Protein AF-A0AAU9CCS3-F1 (afdb_monomer)

Radius of gyration: 24.26 Å; Cα contacts (8 Å, |Δi|>4): 316; chains: 1; bounding box: 57×41×78 Å

Sequence (218 aa):
MERCPACRAHLTDPVCPRCGSDFSTAEQARRQARVLLRQALEQLQAGEPALARRLLQRARQLDGEDPLGARLAALLARPWQYAAPADARLQALAKGVWQAACRVRYELGAGLRAPVYRAALTLELANRSLPFRSEVAVEAEYGGGRFLTPYHIDWLLDGRLAVILTEVDNLPRCIRDLSAIVRLAGLDAGLWLHCGGEAVELGWVLPATIPEENHVAA

Nearest PDB structures (foldseek):
  4ui9-assembly1_J  TM=7.235E-01  e=3.763E+00  Homo sapiens
  6ibo-assembly1_A  TM=4.764E-01  e=7.716E-01  Homo sapiens
  5a31-assembly1_J  TM=7.235E-01  e=3.999E+00  Homo sapiens
  5bnw-assembly1_A  TM=4.525E-01  e=8.200E-01  Homo sapiens
  5hgv-assembly2_C  TM=4.429E-01  e=1.603E+00  Homo sapiens

Secondary structure (DSSP, 8-state):
--B-TTT--B-SSSB-TTT--B-HHHHHHHHHHHHHHHHHHHHHHTT-HHHHHHHHHHHHHH-TT-HHHHHHHHHHH-S--SPPPS-HHHHHHHHHHHHHHHHHHHHH-SS--HHHHHHHHHHHHHHTT--EEEEEEE--EETTEEPSS-EEEEEEETTTEEEEE--GGGHHHHHHHHHHHHHHTT-SEEEEEE-SSSS-EEEEEPPP----------

Organism: NCBI:txid2840183

Structure (mmCIF, N/CA/C/O backbone):
data_AF-A0AAU9CCS3-F1
#
_entry.id   AF-A0AAU9CCS3-F1
#
loop_
_atom_site.group_PDB
_atom_site.id
_atom_site.type_symbol
_atom_site.label_atom_id
_atom_site.label_alt_id
_atom_site.label_comp_id
_atom_site.label_asym_id
_atom_site.label_entity_id
_atom_site.label_seq_id
_atom_site.pdbx_PDB_ins_code
_atom_site.Cartn_x
_atom_site.Cartn_y
_atom_site.Cartn_z
_atom_site.occupancy
_atom_site.B_iso_or_equiv
_atom_site.auth_seq_id
_atom_site.auth_comp_id
_atom_site.auth_asym_id
_atom_site.auth_atom_id
_atom_site.pdbx_PDB_model_num
ATOM 1 N N . MET A 1 1 ? 27.500 -10.093 -26.289 1.00 79.62 1 MET A N 1
ATOM 2 C CA . MET A 1 1 ? 26.663 -10.398 -27.469 1.00 79.62 1 MET A CA 1
ATOM 3 C C . MET A 1 1 ? 27.333 -11.568 -28.153 1.00 79.62 1 MET A C 1
ATOM 5 O O . MET A 1 1 ? 28.517 -11.449 -28.403 1.00 79.62 1 MET A O 1
ATOM 9 N N . GLU A 1 2 ? 26.645 -12.680 -28.402 1.00 85.62 2 GLU A N 1
ATOM 10 C CA . GLU A 1 2 ? 27.288 -13.854 -29.031 1.00 85.62 2 GLU A CA 1
ATOM 11 C C . GLU A 1 2 ? 27.256 -13.789 -30.566 1.00 85.62 2 GLU A C 1
ATOM 13 O O . GLU A 1 2 ? 28.083 -14.391 -31.249 1.00 85.62 2 GLU A O 1
ATOM 18 N N . ARG A 1 3 ? 26.308 -13.031 -31.135 1.00 92.19 3 ARG A N 1
ATOM 19 C CA . ARG A 1 3 ? 26.142 -12.869 -32.583 1.00 92.19 3 ARG A CA 1
ATOM 20 C C . ARG A 1 3 ? 25.917 -11.416 -32.971 1.00 92.19 3 ARG A C 1
ATOM 22 O O . ARG A 1 3 ? 25.254 -10.670 -32.255 1.00 92.19 3 ARG A O 1
ATOM 29 N N . CYS A 1 4 ? 26.429 -11.049 -34.141 1.00 91.00 4 CYS A N 1
ATOM 30 C CA . CYS A 1 4 ? 26.226 -9.750 -34.762 1.00 91.00 4 CYS A CA 1
ATOM 31 C C . CYS A 1 4 ? 24.750 -9.573 -35.163 1.00 91.00 4 CYS A C 1
ATOM 33 O O . CYS A 1 4 ? 24.254 -10.372 -35.961 1.00 91.00 4 CYS A O 1
ATOM 35 N N . PRO A 1 5 ? 24.055 -8.520 -34.699 1.00 89.75 5 PRO A N 1
ATOM 36 C CA . PRO A 1 5 ? 22.668 -8.260 -35.088 1.00 89.75 5 PRO A CA 1
ATOM 37 C C . PRO A 1 5 ? 22.483 -8.027 -36.595 1.00 89.75 5 PRO A C 1
ATOM 39 O O . PRO A 1 5 ? 21.454 -8.396 -37.150 1.00 89.75 5 PRO A O 1
ATOM 42 N N . ALA A 1 6 ? 23.491 -7.459 -37.267 1.00 92.00 6 ALA A N 1
ATOM 43 C CA . ALA A 1 6 ? 23.414 -7.104 -38.684 1.00 92.00 6 ALA A CA 1
ATOM 44 C C . ALA A 1 6 ? 23.599 -8.308 -39.624 1.00 92.00 6 ALA A C 1
ATOM 46 O O . ALA A 1 6 ? 22.856 -8.464 -40.587 1.00 92.00 6 ALA A O 1
ATOM 47 N N . CYS A 1 7 ? 24.586 -9.173 -39.360 1.00 94.56 7 CYS A N 1
ATOM 48 C CA . CYS A 1 7 ? 24.959 -10.259 -40.283 1.00 94.56 7 CYS A CA 1
ATOM 49 C C . CYS A 1 7 ? 25.002 -11.660 -39.650 1.00 94.56 7 CYS A C 1
ATOM 51 O O . CYS A 1 7 ? 25.374 -12.627 -40.319 1.00 94.56 7 CYS A O 1
ATOM 53 N N . ARG A 1 8 ? 24.649 -11.781 -38.363 1.00 93.50 8 ARG A N 1
ATOM 54 C CA . ARG A 1 8 ? 24.586 -13.030 -37.576 1.00 93.50 8 ARG A CA 1
ATOM 55 C C . ARG A 1 8 ? 25.904 -13.799 -37.414 1.00 93.50 8 ARG A C 1
ATOM 57 O O . ARG A 1 8 ? 25.882 -14.925 -36.905 1.00 93.50 8 ARG A O 1
ATOM 64 N N . ALA A 1 9 ? 27.033 -13.204 -37.808 1.00 93.50 9 ALA A N 1
ATOM 65 C CA . ALA A 1 9 ? 28.368 -13.734 -37.532 1.00 93.50 9 ALA A CA 1
ATOM 66 C C . ALA A 1 9 ? 28.609 -13.845 -36.020 1.00 93.50 9 ALA A C 1
ATOM 68 O O . ALA A 1 9 ? 28.065 -13.050 -35.253 1.00 93.50 9 ALA A O 1
ATOM 69 N N . HIS A 1 10 ? 29.409 -14.825 -35.601 1.00 93.88 10 HIS A N 1
ATOM 70 C CA . HIS A 1 10 ? 29.834 -14.940 -34.209 1.00 93.88 10 HIS A CA 1
ATOM 71 C C . HIS A 1 10 ? 30.711 -13.738 -33.835 1.00 93.88 10 HIS A C 1
ATOM 73 O O . HIS A 1 10 ? 31.555 -13.326 -34.632 1.00 93.88 10 HIS A O 1
ATOM 79 N N . LEU A 1 11 ? 30.496 -13.174 -32.648 1.00 90.69 11 LEU A N 1
ATOM 80 C CA . LEU A 1 11 ? 31.280 -12.051 -32.137 1.00 90.69 11 LEU A CA 1
ATOM 81 C C . LEU A 1 11 ? 32.210 -12.529 -31.022 1.00 90.69 11 LEU A C 1
ATOM 83 O O . LEU A 1 11 ? 31.753 -13.091 -30.032 1.00 90.69 11 LEU A O 1
ATOM 87 N N . THR A 1 12 ? 33.507 -12.292 -31.190 1.00 88.94 12 THR A N 1
ATOM 88 C CA . THR A 1 12 ? 34.521 -12.370 -30.122 1.00 88.94 12 THR A CA 1
ATOM 89 C C . THR A 1 12 ? 34.896 -10.990 -29.593 1.00 88.94 12 THR A C 1
ATOM 91 O O . THR A 1 12 ? 35.230 -10.867 -28.421 1.00 88.94 12 THR A O 1
ATOM 94 N N . ASP A 1 13 ? 34.757 -9.966 -30.434 1.00 88.56 13 ASP A N 1
ATOM 95 C CA . ASP A 1 13 ? 35.046 -8.566 -30.142 1.00 88.56 13 ASP A CA 1
ATOM 96 C C . ASP A 1 13 ? 33.819 -7.693 -30.450 1.00 88.56 13 ASP A C 1
ATOM 98 O O . ASP A 1 13 ? 32.925 -8.118 -31.198 1.00 88.56 13 ASP A O 1
ATOM 102 N N . PRO A 1 14 ? 33.755 -6.461 -29.911 1.00 89.56 14 PRO A N 1
ATOM 103 C CA . PRO A 1 14 ? 32.658 -5.550 -30.208 1.00 89.56 14 PRO A CA 1
ATOM 104 C C . PRO A 1 14 ? 32.616 -5.122 -31.680 1.00 89.56 14 PRO A C 1
ATOM 106 O O . PRO A 1 14 ? 31.552 -4.746 -32.163 1.00 89.56 14 PRO A O 1
ATOM 109 N N . VAL A 1 15 ? 33.727 -5.213 -32.415 1.00 94.12 15 VAL A N 1
ATOM 110 C CA . VAL A 1 15 ? 33.757 -4.980 -33.864 1.00 94.12 15 VAL A CA 1
ATOM 111 C C . VAL A 1 15 ? 33.526 -6.297 -34.599 1.00 94.12 15 VAL A C 1
ATOM 113 O O . VAL A 1 15 ? 34.265 -7.266 -34.434 1.00 94.12 15 VAL A O 1
ATOM 116 N N . CYS A 1 16 ? 32.492 -6.343 -35.438 1.00 93.56 16 CYS A N 1
ATOM 117 C CA . CYS A 1 16 ? 32.158 -7.543 -36.193 1.00 93.56 16 CYS A CA 1
ATOM 118 C C . CYS A 1 16 ? 33.219 -7.849 -37.261 1.00 93.56 16 CYS A C 1
ATOM 120 O O . CYS A 1 16 ? 33.390 -7.043 -38.179 1.00 93.56 16 CYS A O 1
ATOM 122 N N . PRO A 1 17 ? 33.829 -9.049 -37.265 1.00 92.62 17 PRO A N 1
ATOM 123 C CA . PRO A 1 17 ? 34.863 -9.395 -38.242 1.00 92.62 17 PRO A CA 1
ATOM 124 C C . PRO A 1 17 ? 34.317 -9.559 -39.669 1.00 92.62 17 PRO A C 1
ATOM 126 O O . PRO A 1 17 ? 35.083 -9.561 -40.625 1.00 92.62 17 PRO A O 1
ATOM 129 N N . ARG A 1 18 ? 32.993 -9.721 -39.834 1.00 93.75 18 AR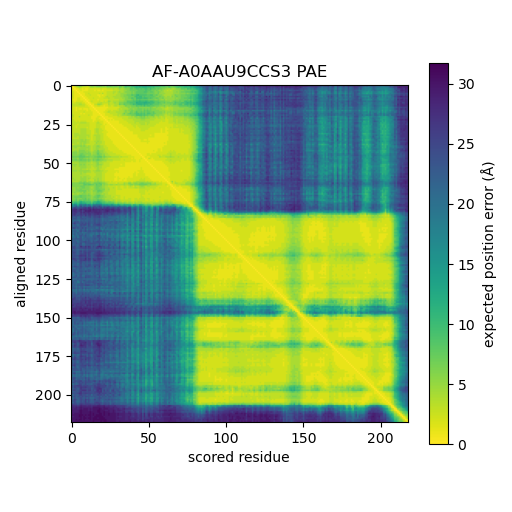G A N 1
ATOM 130 C CA . ARG A 1 18 ? 32.358 -9.947 -41.143 1.00 93.75 18 ARG A CA 1
ATOM 131 C C . ARG A 1 18 ? 31.850 -8.670 -41.803 1.00 93.75 18 ARG A C 1
ATOM 133 O O . ARG A 1 18 ? 32.024 -8.505 -43.002 1.00 93.75 18 ARG A O 1
ATOM 140 N N . CYS A 1 19 ? 31.148 -7.818 -41.060 1.00 95.38 19 CYS A N 1
ATOM 141 C CA . CYS A 1 19 ? 30.505 -6.623 -41.620 1.00 95.38 19 CYS A CA 1
ATOM 142 C C . CYS A 1 19 ? 31.104 -5.309 -41.112 1.00 95.38 19 CYS A C 1
ATOM 144 O O . CYS A 1 19 ? 30.626 -4.252 -41.503 1.00 95.38 19 CYS A O 1
ATOM 146 N N . GLY A 1 20 ? 32.101 -5.358 -40.222 1.00 93.81 20 GLY A N 1
ATOM 147 C CA . GLY A 1 20 ? 32.771 -4.171 -39.687 1.00 93.81 20 GLY A CA 1
ATOM 148 C C . GLY A 1 20 ? 31.920 -3.313 -38.749 1.00 93.81 20 GLY A C 1
ATOM 149 O O . GLY A 1 20 ? 32.396 -2.289 -38.276 1.00 93.81 20 GLY A O 1
ATOM 150 N N . SER A 1 21 ? 30.671 -3.699 -38.466 1.00 94.19 21 SER A N 1
ATOM 151 C CA . SER A 1 21 ? 29.824 -2.974 -37.516 1.00 94.19 21 SER A CA 1
ATOM 152 C C . SER A 1 21 ? 30.453 -2.983 -36.124 1.00 94.19 21 SER A C 1
ATOM 154 O O . SER A 1 21 ? 30.797 -4.052 -35.619 1.00 94.19 21 SER A O 1
ATOM 156 N N . ASP A 1 22 ? 30.562 -1.803 -35.518 1.00 94.81 22 ASP A N 1
ATOM 157 C CA . ASP A 1 22 ? 31.120 -1.598 -34.184 1.00 94.81 22 ASP A CA 1
ATOM 158 C C . ASP A 1 22 ? 30.004 -1.501 -33.135 1.00 94.81 22 ASP A C 1
ATOM 160 O O . ASP A 1 22 ? 29.114 -0.652 -33.210 1.00 94.81 22 ASP A O 1
ATOM 164 N N . PHE A 1 23 ? 30.050 -2.396 -32.153 1.00 93.12 23 PHE A N 1
ATOM 165 C CA . PHE A 1 23 ? 29.112 -2.488 -31.040 1.00 93.12 23 PHE A CA 1
ATOM 166 C C . PHE A 1 23 ? 29.746 -2.091 -29.699 1.00 93.12 23 PHE A C 1
ATOM 168 O O . PHE A 1 23 ? 29.145 -2.346 -28.654 1.00 93.12 23 PHE A O 1
ATOM 175 N N . SER A 1 24 ? 30.921 -1.451 -29.696 1.00 92.94 24 SER A N 1
ATOM 176 C CA . SER A 1 24 ? 31.660 -1.067 -28.482 1.00 92.94 24 SER A CA 1
ATOM 177 C C . SER A 1 24 ? 30.806 -0.239 -27.522 1.00 92.94 24 SER A C 1
ATOM 179 O O . SER A 1 24 ? 30.725 -0.544 -26.331 1.00 92.94 24 SER A O 1
ATOM 181 N N . THR A 1 25 ? 30.081 0.757 -28.037 1.00 92.94 25 THR A N 1
ATOM 182 C CA . THR A 1 25 ? 29.172 1.589 -27.233 1.00 92.94 25 THR A CA 1
ATOM 183 C C . THR A 1 25 ? 28.019 0.776 -26.643 1.00 92.94 25 THR A C 1
ATOM 185 O O . THR A 1 25 ? 27.669 0.956 -25.478 1.00 92.94 25 THR A O 1
ATOM 188 N N . ALA A 1 26 ? 27.449 -0.153 -27.416 1.00 90.44 26 ALA A N 1
ATOM 189 C CA . ALA A 1 26 ? 26.378 -1.022 -26.936 1.00 90.44 26 ALA A CA 1
ATOM 190 C C . ALA A 1 26 ? 26.885 -1.973 -25.841 1.00 90.44 26 ALA A C 1
ATOM 192 O O . ALA A 1 26 ? 26.208 -2.186 -24.836 1.00 90.44 26 ALA A O 1
ATOM 193 N N . GLU A 1 27 ? 28.094 -2.517 -25.986 1.00 91.25 27 GLU A N 1
ATOM 194 C CA . GLU A 1 27 ? 28.706 -3.347 -24.953 1.00 91.25 27 GLU A CA 1
ATOM 195 C C . GLU A 1 27 ? 29.004 -2.546 -23.677 1.00 91.25 27 GLU A C 1
ATOM 197 O O . GLU A 1 27 ? 28.718 -3.016 -22.572 1.00 91.25 27 GLU A O 1
ATOM 202 N N . GLN A 1 28 ? 29.509 -1.317 -23.814 1.00 94.06 28 GLN A N 1
ATOM 203 C CA . GLN A 1 28 ? 29.754 -0.418 -22.687 1.00 94.06 28 GLN A CA 1
ATOM 204 C C . GLN A 1 28 ? 28.457 -0.072 -21.942 1.00 94.06 28 GLN A C 1
ATOM 206 O O . GLN A 1 28 ? 28.427 -0.155 -20.711 1.00 94.06 28 GLN A O 1
ATOM 211 N N . ALA A 1 29 ? 27.374 0.233 -22.665 1.00 93.06 29 ALA A N 1
ATOM 212 C CA . ALA A 1 29 ? 26.062 0.491 -22.075 1.00 93.06 29 ALA A CA 1
ATOM 213 C C . ALA A 1 29 ? 25.562 -0.711 -21.254 1.00 93.06 29 ALA A C 1
ATOM 215 O O . ALA A 1 29 ? 25.173 -0.545 -20.097 1.00 93.06 29 ALA A O 1
ATOM 216 N N . ARG A 1 30 ? 25.676 -1.938 -21.787 1.00 92.50 30 ARG A N 1
ATOM 217 C CA . ARG A 1 30 ? 25.307 -3.173 -21.066 1.00 92.50 30 ARG A CA 1
ATOM 218 C C . ARG A 1 30 ? 26.161 -3.407 -19.821 1.00 92.50 30 ARG A C 1
ATOM 220 O O . ARG A 1 30 ? 25.644 -3.795 -18.773 1.00 92.50 30 ARG A O 1
ATOM 227 N N . ARG A 1 31 ? 27.474 -3.161 -19.897 1.00 93.50 31 ARG A N 1
ATOM 228 C CA . ARG A 1 31 ? 28.371 -3.257 -18.730 1.00 93.50 31 ARG A CA 1
ATOM 229 C C . ARG A 1 31 ? 27.957 -2.268 -17.639 1.00 93.50 31 ARG A C 1
ATOM 231 O O . ARG A 1 31 ? 27.856 -2.658 -16.478 1.00 93.50 31 ARG A O 1
ATOM 238 N N . GLN A 1 32 ? 27.660 -1.023 -18.006 1.00 96.62 32 GLN A N 1
ATOM 239 C CA . GLN A 1 32 ? 27.209 -0.003 -17.060 1.00 96.62 32 GLN A CA 1
ATOM 240 C C . GLN A 1 32 ? 25.825 -0.325 -16.472 1.00 96.62 32 GLN A C 1
ATOM 242 O O . GLN A 1 32 ? 25.627 -0.170 -15.266 1.00 96.62 32 GLN A O 1
ATOM 247 N N . ALA A 1 33 ? 24.894 -0.842 -17.280 1.00 95.88 33 ALA A N 1
ATOM 248 C CA . ALA A 1 33 ? 23.590 -1.305 -16.812 1.00 95.88 33 ALA A CA 1
ATOM 249 C C . ALA A 1 33 ? 23.727 -2.388 -15.729 1.00 95.88 33 ALA A C 1
ATOM 251 O O . ALA A 1 33 ? 23.084 -2.300 -14.684 1.00 95.88 33 ALA A O 1
ATOM 252 N N . ARG A 1 34 ? 24.630 -3.361 -15.914 1.00 95.12 34 ARG A N 1
ATOM 253 C CA . ARG A 1 34 ? 24.905 -4.413 -14.916 1.00 95.12 34 ARG A CA 1
ATOM 254 C C . ARG A 1 34 ? 25.450 -3.870 -13.596 1.00 95.12 34 ARG A C 1
ATOM 256 O O . ARG A 1 34 ? 25.079 -4.377 -12.540 1.00 95.12 34 ARG A O 1
ATOM 263 N N . VAL A 1 35 ? 26.310 -2.851 -13.640 1.00 97.19 35 VAL A N 1
ATOM 264 C CA . VAL A 1 35 ? 26.810 -2.185 -12.423 1.00 97.19 35 VAL A CA 1
ATOM 265 C C . VAL A 1 35 ? 25.656 -1.527 -11.666 1.00 97.19 35 VAL A C 1
ATOM 267 O O . VAL A 1 35 ? 25.512 -1.747 -10.466 1.00 97.19 35 VAL A O 1
ATOM 270 N N . LEU A 1 36 ? 24.792 -0.794 -12.371 1.00 97.38 36 LEU A N 1
ATOM 271 C CA . LEU A 1 36 ? 23.616 -0.156 -11.774 1.00 97.38 36 LEU A CA 1
ATOM 272 C C . LEU A 1 36 ? 22.619 -1.178 -11.207 1.00 97.38 36 LEU A C 1
ATOM 274 O O . LEU A 1 36 ? 22.062 -0.946 -10.139 1.00 97.38 36 LEU A O 1
ATOM 278 N N . LEU A 1 37 ? 22.419 -2.321 -11.876 1.00 95.94 37 LEU A N 1
ATOM 279 C CA . LEU A 1 37 ? 21.580 -3.413 -11.3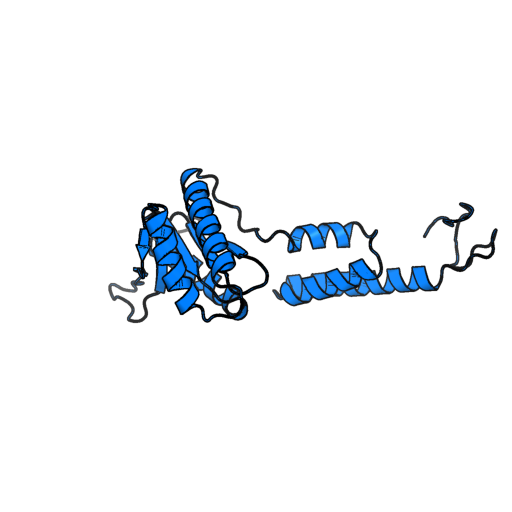65 1.00 95.94 37 LEU A CA 1
ATOM 280 C C . LEU A 1 37 ? 22.110 -3.973 -10.045 1.00 95.94 37 LEU A C 1
ATOM 282 O O . LEU A 1 37 ? 21.331 -4.194 -9.120 1.00 95.94 37 LEU A O 1
ATOM 286 N N . ARG A 1 38 ? 23.429 -4.173 -9.935 1.00 96.75 38 ARG A N 1
ATOM 287 C CA . ARG A 1 38 ? 24.054 -4.631 -8.688 1.00 96.75 38 ARG A CA 1
ATOM 288 C C . ARG A 1 38 ? 23.851 -3.619 -7.562 1.00 96.75 38 ARG A C 1
ATOM 290 O O . ARG A 1 38 ? 23.394 -3.999 -6.492 1.00 96.75 38 ARG A O 1
ATOM 297 N N . GLN A 1 39 ? 24.098 -2.339 -7.835 1.00 97.12 39 GLN A N 1
ATOM 298 C CA . GLN A 1 39 ? 23.861 -1.273 -6.861 1.00 97.12 39 GLN A CA 1
ATOM 299 C C . GLN A 1 39 ? 22.388 -1.207 -6.444 1.00 97.12 39 GLN A C 1
ATOM 301 O O . GLN A 1 39 ? 22.091 -1.026 -5.269 1.00 97.12 39 GLN A O 1
ATOM 306 N N . ALA A 1 40 ? 21.447 -1.396 -7.375 1.00 94.62 40 ALA A N 1
ATOM 307 C CA . ALA A 1 40 ? 20.026 -1.432 -7.047 1.00 94.62 40 ALA A CA 1
ATOM 308 C C . ALA A 1 40 ? 19.696 -2.564 -6.058 1.00 94.62 40 ALA A C 1
ATOM 310 O O . ALA A 1 40 ? 18.948 -2.334 -5.113 1.00 94.62 40 ALA A O 1
ATOM 311 N N . LEU A 1 41 ? 20.277 -3.756 -6.234 1.00 94.69 41 LEU A N 1
ATOM 312 C CA . LEU A 1 41 ? 20.113 -4.874 -5.296 1.00 94.69 41 LEU A CA 1
ATOM 313 C C . LEU A 1 41 ? 20.697 -4.562 -3.911 1.00 94.69 41 LEU A C 1
ATOM 315 O O . LEU A 1 41 ? 20.053 -4.851 -2.907 1.00 94.69 41 LEU A O 1
ATOM 319 N N . GLU A 1 42 ? 21.869 -3.929 -3.853 1.00 94.62 42 GLU A N 1
ATOM 320 C CA . GLU A 1 42 ? 22.486 -3.490 -2.593 1.00 94.62 42 GLU A CA 1
ATOM 321 C C . GLU A 1 42 ? 21.591 -2.484 -1.853 1.00 94.62 42 GLU A C 1
ATOM 323 O O . GLU A 1 42 ? 21.404 -2.599 -0.644 1.00 94.62 42 GLU A O 1
ATOM 328 N N . GLN A 1 43 ? 20.963 -1.548 -2.573 1.00 88.44 43 GLN A N 1
ATOM 329 C CA . GLN A 1 43 ? 20.012 -0.605 -1.973 1.00 88.44 43 GLN A CA 1
ATOM 330 C C . GLN A 1 43 ? 18.735 -1.292 -1.481 1.00 88.44 43 GLN A C 1
ATOM 332 O O . GLN A 1 43 ? 18.215 -0.929 -0.430 1.00 88.44 43 GLN A O 1
ATOM 337 N N . LEU A 1 44 ? 18.240 -2.316 -2.185 1.00 83.81 44 LEU A N 1
ATOM 338 C CA . LEU A 1 44 ? 17.121 -3.116 -1.677 1.00 83.81 44 LEU A CA 1
ATOM 339 C C . LEU A 1 44 ? 17.487 -3.837 -0.381 1.00 83.81 44 LEU A C 1
ATOM 341 O O . LEU A 1 44 ? 16.692 -3.834 0.555 1.00 83.81 44 LEU A O 1
ATOM 345 N N . GLN A 1 45 ? 18.688 -4.412 -0.310 1.00 84.00 45 GLN A N 1
ATOM 346 C CA . GLN A 1 45 ? 19.184 -5.058 0.903 1.00 84.00 45 GLN A CA 1
ATOM 347 C C . GLN A 1 45 ? 19.350 -4.060 2.058 1.00 84.00 45 GLN A C 1
ATOM 349 O O . GLN A 1 45 ? 19.073 -4.404 3.204 1.00 84.00 45 GLN A O 1
ATOM 354 N N . ALA A 1 46 ? 19.760 -2.826 1.761 1.00 76.06 46 ALA A N 1
ATOM 355 C CA . ALA A 1 46 ? 19.881 -1.746 2.735 1.00 76.06 46 ALA A CA 1
ATOM 356 C C . ALA A 1 46 ? 18.531 -1.141 3.172 1.00 76.06 46 ALA A C 1
ATOM 358 O O . ALA A 1 46 ? 18.509 -0.290 4.056 1.00 76.06 46 ALA A O 1
ATOM 359 N N . GLY A 1 47 ? 17.408 -1.567 2.580 1.00 70.94 47 GLY A N 1
ATOM 360 C CA . GLY A 1 47 ? 16.085 -1.026 2.897 1.00 70.94 47 GLY A CA 1
ATOM 361 C C . GLY A 1 47 ? 15.779 0.323 2.237 1.00 70.94 47 GLY A C 1
ATOM 362 O O . GLY A 1 47 ? 14.894 1.032 2.704 1.00 70.94 47 GLY A O 1
ATOM 363 N N . GLU A 1 48 ? 16.459 0.659 1.136 1.00 70.44 48 GLU A N 1
ATOM 364 C CA . GLU A 1 48 ? 16.336 1.921 0.388 1.00 70.44 48 GLU A CA 1
ATOM 365 C C . GLU A 1 48 ? 15.643 1.720 -0.985 1.00 70.44 48 GLU A C 1
ATOM 367 O O . GLU A 1 48 ? 16.248 1.892 -2.055 1.00 70.44 48 GLU A O 1
ATOM 372 N N . PRO A 1 49 ? 14.345 1.347 -1.023 1.00 77.50 49 PRO A N 1
ATOM 373 C CA . PRO A 1 49 ? 13.656 0.965 -2.258 1.00 77.50 49 PRO A CA 1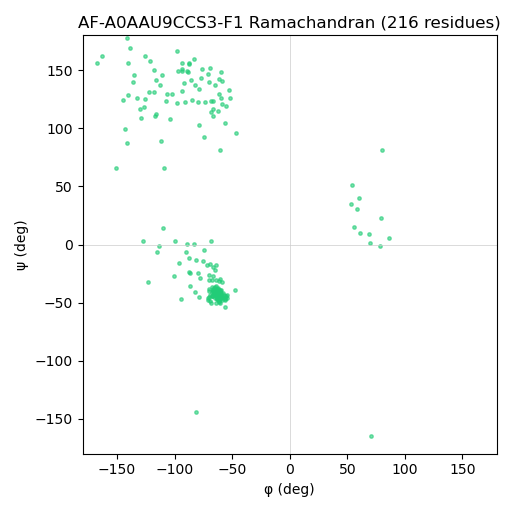
ATOM 374 C C . PRO A 1 49 ? 13.492 2.124 -3.250 1.00 77.50 49 PRO A C 1
ATOM 376 O O . PRO A 1 49 ? 13.436 1.898 -4.461 1.00 77.50 49 PRO A O 1
ATOM 379 N N . ALA A 1 50 ? 13.435 3.372 -2.773 1.00 73.25 50 ALA A N 1
ATOM 380 C CA . ALA A 1 50 ? 13.343 4.548 -3.635 1.00 73.25 50 ALA A CA 1
ATOM 381 C C . ALA A 1 50 ? 14.621 4.739 -4.468 1.00 73.25 50 ALA A C 1
ATOM 383 O O . ALA A 1 50 ? 14.547 4.973 -5.678 1.00 73.25 50 ALA A O 1
ATOM 384 N N . LEU A 1 51 ? 15.793 4.587 -3.845 1.00 78.75 51 LEU A N 1
ATOM 385 C CA . LEU A 1 51 ? 17.073 4.678 -4.541 1.00 78.75 51 LEU A CA 1
ATOM 386 C C . LEU A 1 51 ? 17.283 3.476 -5.469 1.00 78.75 51 LEU A C 1
ATOM 388 O O . LEU A 1 51 ? 17.689 3.659 -6.619 1.00 78.75 51 LEU A O 1
ATOM 392 N N . ALA A 1 52 ? 16.907 2.272 -5.023 1.00 86.62 52 ALA A N 1
ATOM 393 C CA . ALA A 1 52 ? 16.917 1.073 -5.857 1.00 86.62 52 ALA A CA 1
ATOM 394 C C . ALA A 1 52 ? 16.094 1.250 -7.145 1.00 86.62 52 ALA A C 1
ATOM 396 O O . ALA A 1 52 ? 16.574 0.929 -8.232 1.00 86.62 52 ALA A O 1
ATOM 397 N N . ARG A 1 53 ? 14.885 1.829 -7.055 1.00 86.50 53 ARG A N 1
ATOM 398 C CA . ARG A 1 53 ? 14.039 2.136 -8.225 1.00 86.50 53 ARG A CA 1
ATOM 399 C C . ARG A 1 53 ? 14.726 3.087 -9.207 1.00 86.50 53 ARG A C 1
ATOM 401 O O . ARG A 1 53 ? 14.701 2.819 -10.406 1.00 86.50 53 ARG A O 1
ATOM 408 N N . ARG A 1 54 ? 15.370 4.159 -8.727 1.00 86.62 54 ARG A N 1
ATOM 409 C CA . ARG A 1 54 ? 16.089 5.122 -9.590 1.00 86.62 54 ARG A CA 1
ATOM 410 C C . ARG A 1 54 ? 17.266 4.467 -10.316 1.00 86.62 54 ARG A C 1
ATOM 412 O O . ARG A 1 54 ? 17.431 4.657 -11.521 1.00 86.62 54 ARG A O 1
ATOM 419 N N . LEU A 1 55 ? 18.065 3.677 -9.597 1.00 94.12 55 LEU A N 1
ATOM 420 C CA . LEU A 1 55 ? 19.195 2.934 -10.167 1.00 94.12 55 LEU A CA 1
ATOM 421 C C . LEU A 1 55 ? 18.721 1.939 -11.230 1.00 94.12 55 LEU A C 1
ATOM 423 O O . LEU A 1 55 ? 19.279 1.877 -12.325 1.00 94.12 55 LEU A O 1
ATOM 427 N N . LEU A 1 56 ? 17.638 1.222 -10.939 1.00 93.50 56 LEU A N 1
ATOM 428 C CA . LEU A 1 56 ? 17.029 0.256 -11.842 1.00 93.50 56 LEU A CA 1
ATOM 429 C C . LEU A 1 56 ? 16.419 0.906 -13.090 1.00 93.50 56 LEU A C 1
ATOM 431 O O . LEU A 1 56 ? 16.565 0.380 -14.193 1.00 93.50 56 LEU A O 1
ATOM 435 N N . GLN A 1 57 ? 15.781 2.070 -12.948 1.00 91.94 57 GLN A N 1
ATOM 436 C CA . GLN A 1 57 ? 15.284 2.854 -14.078 1.00 91.94 57 GLN A CA 1
ATOM 437 C C . GLN A 1 57 ? 16.432 3.257 -15.010 1.00 91.94 57 GLN A C 1
ATOM 439 O O . GLN A 1 57 ? 16.328 3.076 -16.223 1.00 91.94 57 GLN A O 1
ATOM 444 N N . ARG A 1 58 ? 17.552 3.732 -14.452 1.00 94.94 58 ARG A N 1
ATOM 445 C CA . ARG A 1 58 ? 18.740 4.097 -15.234 1.00 94.94 58 ARG A CA 1
ATOM 446 C C . ARG A 1 58 ? 19.398 2.884 -15.894 1.00 94.94 58 ARG A C 1
ATOM 448 O O . ARG A 1 58 ? 19.818 2.978 -17.043 1.00 94.94 58 ARG A O 1
ATOM 455 N N . ALA A 1 59 ? 19.443 1.738 -15.213 1.00 95.88 59 ALA A N 1
ATOM 456 C CA . ALA A 1 59 ? 19.934 0.495 -15.801 1.00 95.88 59 ALA A CA 1
ATOM 457 C C . ALA A 1 59 ? 19.113 0.087 -17.035 1.00 95.88 59 ALA A C 1
ATOM 459 O O . ALA A 1 59 ? 19.683 -0.218 -18.077 1.00 95.88 59 ALA A O 1
ATOM 460 N N . ARG A 1 60 ? 17.779 0.166 -16.951 1.00 94.25 60 ARG A N 1
ATOM 461 C CA . ARG A 1 60 ? 16.871 -0.178 -18.060 1.00 94.25 60 ARG A CA 1
ATOM 462 C C . ARG A 1 60 ? 16.906 0.809 -19.226 1.00 94.25 60 ARG A C 1
ATOM 464 O O . ARG A 1 60 ? 16.599 0.419 -20.345 1.00 94.25 60 ARG A O 1
ATOM 471 N N . GLN A 1 61 ? 17.266 2.068 -18.982 1.00 94.31 61 GLN A N 1
ATOM 472 C CA . GLN A 1 61 ? 17.515 3.036 -20.058 1.00 94.31 61 GLN A CA 1
ATOM 473 C C . GLN A 1 61 ? 18.765 2.676 -20.874 1.00 94.31 61 GLN A C 1
ATOM 475 O O . GLN A 1 61 ? 18.815 2.973 -22.063 1.00 94.31 61 GLN A O 1
ATOM 480 N N . LEU A 1 62 ? 19.761 2.045 -20.243 1.00 93.31 62 LEU A N 1
ATOM 481 C CA . LEU A 1 62 ? 21.003 1.616 -20.893 1.00 93.31 62 LEU A CA 1
ATOM 482 C C . LEU A 1 62 ? 20.890 0.224 -21.529 1.00 93.31 62 LEU A C 1
ATOM 484 O O . LEU A 1 62 ? 21.477 -0.011 -22.582 1.00 93.31 62 LEU A O 1
ATOM 488 N N . ASP A 1 63 ? 20.150 -0.691 -20.898 1.00 92.19 63 ASP A N 1
ATOM 489 C CA . ASP A 1 63 ? 19.908 -2.047 -21.397 1.00 92.19 63 ASP A CA 1
ATOM 490 C C . ASP A 1 63 ? 18.463 -2.480 -21.111 1.00 92.19 63 ASP A C 1
ATOM 492 O O . ASP A 1 63 ? 18.139 -3.054 -20.069 1.00 92.19 63 ASP A O 1
ATOM 496 N N . GLY A 1 64 ? 17.564 -2.150 -22.040 1.00 86.62 64 GLY A N 1
ATOM 497 C CA . GLY A 1 64 ? 16.134 -2.431 -21.901 1.00 86.62 64 GLY A CA 1
ATOM 498 C C . GLY A 1 64 ? 15.765 -3.910 -22.051 1.00 86.62 64 GLY A C 1
ATOM 499 O O . GLY A 1 64 ? 14.676 -4.299 -21.627 1.00 86.62 64 GLY A O 1
ATOM 500 N N . GLU A 1 65 ? 16.654 -4.722 -22.629 1.00 86.50 65 GLU A N 1
ATOM 501 C CA . GLU A 1 65 ? 16.428 -6.147 -22.897 1.00 86.50 65 GLU A CA 1
ATOM 502 C C . GLU A 1 65 ? 16.862 -7.056 -21.736 1.00 86.50 65 GLU A C 1
ATOM 504 O O . GLU A 1 65 ? 16.607 -8.260 -21.781 1.00 86.50 65 GLU A O 1
ATOM 509 N N . ASP A 1 66 ? 17.494 -6.512 -20.688 1.00 88.75 66 ASP A N 1
ATOM 510 C CA . ASP A 1 66 ? 17.960 -7.317 -19.559 1.00 88.75 66 ASP A CA 1
ATOM 511 C C . ASP A 1 66 ? 16.774 -7.920 -18.767 1.00 88.75 66 ASP A C 1
ATOM 513 O O . ASP A 1 66 ? 15.972 -7.187 -18.167 1.00 88.75 66 ASP A O 1
ATOM 517 N N . PRO A 1 67 ? 16.638 -9.261 -18.718 1.00 90.06 67 PRO A N 1
ATOM 518 C CA . PRO A 1 67 ? 15.473 -9.911 -18.125 1.00 90.06 67 PRO A CA 1
ATOM 519 C C . PRO A 1 67 ? 15.430 -9.758 -16.602 1.00 90.06 67 PRO A C 1
ATOM 521 O O . PRO A 1 67 ? 14.343 -9.705 -16.022 1.00 90.06 67 PRO A O 1
ATOM 524 N N . LEU A 1 68 ? 16.590 -9.670 -15.943 1.00 89.50 68 LEU A N 1
ATOM 525 C CA . LEU A 1 68 ? 16.665 -9.456 -14.500 1.00 89.50 68 LEU A CA 1
ATOM 526 C C . LEU A 1 68 ? 16.201 -8.041 -14.153 1.00 89.50 68 LEU A C 1
ATOM 528 O O . LEU A 1 68 ? 15.341 -7.880 -13.290 1.00 89.50 68 LEU A O 1
ATOM 532 N N . GLY A 1 69 ? 16.706 -7.030 -14.856 1.00 90.12 69 GLY A N 1
ATOM 533 C CA . GLY A 1 69 ? 16.309 -5.639 -14.703 1.00 90.12 69 GLY A CA 1
ATOM 534 C C . GLY A 1 69 ? 14.825 -5.429 -14.975 1.00 90.12 69 GLY A C 1
ATOM 535 O O . GLY A 1 69 ? 14.144 -4.757 -14.200 1.00 90.12 69 GLY A O 1
ATOM 536 N N . ALA A 1 70 ? 14.284 -6.065 -16.016 1.00 88.38 70 ALA A N 1
ATOM 537 C CA . ALA A 1 70 ? 12.851 -6.052 -16.289 1.00 88.38 70 ALA A CA 1
ATOM 538 C C . ALA A 1 70 ? 12.037 -6.695 -15.151 1.00 88.38 70 ALA A C 1
ATOM 540 O O . ALA A 1 70 ? 11.053 -6.110 -14.690 1.00 88.38 70 ALA A O 1
ATOM 541 N N . ARG A 1 71 ? 12.453 -7.871 -14.657 1.00 89.38 71 ARG A N 1
ATOM 542 C CA . ARG A 1 71 ? 11.741 -8.587 -13.587 1.00 89.38 71 ARG A CA 1
ATOM 543 C C . ARG A 1 71 ? 11.813 -7.847 -12.252 1.00 89.38 71 ARG A C 1
ATOM 545 O O . ARG A 1 71 ? 10.789 -7.707 -11.590 1.00 89.38 71 ARG A O 1
ATOM 552 N N . LEU A 1 72 ? 12.983 -7.333 -11.879 1.00 87.75 72 LEU A N 1
ATOM 553 C CA . LEU A 1 72 ? 13.161 -6.493 -10.694 1.00 87.75 72 LEU A CA 1
ATOM 554 C C . LEU A 1 72 ? 12.318 -5.225 -10.799 1.00 87.75 72 LEU A C 1
ATOM 556 O O . LEU A 1 72 ? 11.690 -4.833 -9.822 1.00 87.75 72 LEU A O 1
ATOM 560 N N . ALA A 1 73 ? 12.242 -4.604 -11.980 1.00 84.81 73 ALA A N 1
ATOM 561 C CA . ALA A 1 73 ? 11.455 -3.389 -12.143 1.00 84.81 73 ALA A CA 1
ATOM 562 C C . ALA A 1 73 ? 9.973 -3.692 -11.984 1.00 84.81 73 ALA A C 1
ATOM 564 O O . ALA A 1 73 ? 9.287 -2.951 -11.298 1.00 84.81 73 ALA A O 1
ATOM 565 N N . ALA A 1 74 ? 9.495 -4.808 -12.536 1.00 81.38 74 ALA A N 1
ATOM 566 C CA . ALA A 1 74 ? 8.133 -5.271 -12.310 1.00 81.38 74 ALA A CA 1
ATOM 567 C C . ALA A 1 74 ? 7.862 -5.581 -10.826 1.00 81.38 74 ALA A C 1
ATOM 569 O O . ALA A 1 74 ? 6.796 -5.236 -10.324 1.00 81.38 74 ALA A O 1
ATOM 570 N N . LEU A 1 75 ? 8.815 -6.188 -10.109 1.00 79.31 75 LEU A N 1
ATOM 571 C CA . LEU A 1 75 ? 8.698 -6.453 -8.670 1.00 79.31 75 LEU A CA 1
ATOM 572 C C . LEU A 1 75 ? 8.637 -5.161 -7.847 1.00 79.31 75 LEU A C 1
ATOM 574 O O . LEU A 1 75 ? 7.795 -5.052 -6.966 1.00 79.31 75 LEU A O 1
ATOM 578 N N . LEU A 1 76 ? 9.472 -4.166 -8.153 1.00 73.81 76 LEU A N 1
ATOM 579 C CA . LEU A 1 76 ? 9.493 -2.890 -7.428 1.00 73.81 76 LEU A CA 1
ATOM 580 C C . LEU A 1 76 ? 8.387 -1.919 -7.849 1.00 73.81 76 LEU A C 1
ATOM 582 O O . LEU A 1 76 ? 8.036 -1.027 -7.072 1.00 73.81 76 LEU A O 1
ATOM 586 N N . ALA A 1 77 ? 7.885 -2.061 -9.076 1.00 66.12 77 ALA A N 1
ATOM 587 C CA . ALA A 1 77 ? 6.755 -1.311 -9.607 1.00 66.12 77 ALA A CA 1
ATOM 588 C C . ALA A 1 77 ? 5.419 -1.894 -9.157 1.00 66.12 77 ALA A C 1
ATOM 590 O O . ALA A 1 77 ? 4.411 -1.217 -9.311 1.00 66.12 77 ALA A O 1
ATOM 591 N N . ARG A 1 78 ? 5.392 -3.115 -8.600 1.00 59.16 78 ARG A N 1
ATOM 592 C CA . ARG A 1 78 ? 4.240 -3.598 -7.841 1.00 59.16 78 ARG A CA 1
ATOM 593 C C . ARG A 1 78 ? 4.164 -2.769 -6.565 1.00 59.16 78 ARG A C 1
ATOM 595 O O . ARG A 1 78 ? 5.037 -2.910 -5.713 1.00 59.16 78 ARG A O 1
ATOM 602 N N . PRO A 1 79 ? 3.116 -1.955 -6.380 1.00 47.06 79 PRO A N 1
ATOM 603 C CA . PRO A 1 79 ? 2.988 -1.164 -5.159 1.00 47.06 79 PRO A CA 1
ATOM 604 C C . PRO A 1 79 ? 2.716 -2.019 -3.900 1.00 47.06 79 PRO A C 1
ATOM 606 O O . PRO A 1 79 ? 2.539 -1.481 -2.816 1.00 47.06 79 PRO A O 1
ATOM 609 N N . TRP A 1 80 ? 2.685 -3.356 -4.021 1.00 47.69 80 TRP A N 1
ATOM 610 C CA . TRP A 1 80 ? 2.036 -4.260 -3.072 1.00 47.69 80 TRP A CA 1
ATOM 611 C C . TRP A 1 80 ? 2.828 -5.544 -2.892 1.00 47.69 80 TRP A C 1
ATOM 613 O O . TRP A 1 80 ? 2.689 -6.475 -3.686 1.00 47.69 80 TRP A O 1
ATOM 623 N N . GLN A 1 81 ? 3.608 -5.645 -1.824 1.00 44.44 81 GLN A N 1
ATOM 624 C CA . GLN A 1 81 ? 3.915 -6.965 -1.281 1.00 44.44 81 GLN A CA 1
ATOM 625 C C . GLN A 1 81 ? 4.160 -6.908 0.227 1.00 44.44 81 GLN A C 1
ATOM 627 O O . GLN A 1 81 ? 5.225 -7.228 0.731 1.00 44.44 81 GLN A O 1
ATOM 632 N N . TYR A 1 82 ? 3.092 -6.566 0.941 1.00 49.81 82 TYR A N 1
ATOM 633 C CA . TYR A 1 82 ? 2.552 -7.501 1.925 1.00 49.81 82 TYR A CA 1
ATOM 634 C C . TYR A 1 82 ? 1.263 -8.039 1.292 1.00 49.81 82 TYR A C 1
ATOM 636 O O . TYR A 1 82 ? 0.504 -7.260 0.709 1.00 49.81 82 TYR A O 1
ATOM 644 N N . ALA A 1 83 ? 1.080 -9.359 1.245 1.00 60.84 83 ALA A N 1
ATOM 645 C CA . ALA A 1 83 ? -0.035 -9.983 0.531 1.00 60.84 83 ALA A CA 1
ATOM 646 C C . ALA A 1 83 ? -1.376 -9.374 0.976 1.00 60.84 83 ALA A C 1
ATOM 648 O O . ALA A 1 83 ? -1.613 -9.217 2.170 1.00 60.84 83 ALA A O 1
ATOM 649 N N . ALA A 1 84 ? -2.247 -9.021 0.026 1.00 70.50 84 ALA A N 1
ATOM 650 C CA . ALA A 1 84 ? -3.611 -8.641 0.376 1.00 70.50 84 ALA A CA 1
ATOM 651 C C . ALA A 1 84 ? -4.278 -9.815 1.119 1.00 70.50 84 ALA A C 1
ATOM 653 O O . ALA A 1 84 ? -4.058 -10.968 0.730 1.00 70.50 84 ALA A O 1
ATOM 654 N N . PRO A 1 85 ? -5.080 -9.559 2.165 1.00 82.00 85 PRO A N 1
ATOM 655 C CA . PRO A 1 85 ? -5.761 -10.629 2.879 1.00 82.00 85 PRO A CA 1
ATOM 656 C C . PRO A 1 85 ? -6.705 -11.370 1.926 1.00 82.00 85 PRO A C 1
ATOM 658 O O . PRO A 1 85 ? -7.348 -10.747 1.081 1.00 82.00 85 PRO A O 1
ATOM 661 N N . ALA A 1 86 ? -6.819 -12.695 2.062 1.00 82.88 86 ALA A N 1
ATOM 662 C CA . ALA A 1 86 ? -7.748 -13.502 1.258 1.00 82.88 86 ALA A CA 1
ATOM 663 C C . ALA A 1 86 ? -9.227 -13.152 1.525 1.00 82.88 86 ALA A C 1
ATOM 665 O O . ALA A 1 86 ? -10.099 -13.468 0.719 1.00 82.88 86 ALA A O 1
ATOM 666 N N . ASP A 1 87 ? -9.502 -12.483 2.646 1.00 90.00 87 ASP A N 1
ATOM 667 C CA . ASP A 1 87 ? -10.831 -12.047 3.049 1.00 90.00 87 ASP A CA 1
ATOM 668 C C . ASP A 1 87 ? -11.438 -11.050 2.039 1.00 90.00 87 ASP A C 1
ATOM 670 O O . ASP A 1 87 ? -10.978 -9.915 1.869 1.00 90.00 87 ASP A O 1
ATOM 674 N N . ALA A 1 88 ? -12.522 -11.476 1.386 1.00 90.19 88 ALA A N 1
ATOM 675 C CA . ALA A 1 88 ? -13.227 -10.694 0.375 1.00 90.19 88 ALA A CA 1
ATOM 676 C C . ALA A 1 88 ? -13.859 -9.407 0.932 1.00 90.19 88 ALA A C 1
ATOM 678 O O . ALA A 1 88 ? -13.968 -8.410 0.212 1.00 90.19 88 ALA A O 1
ATOM 679 N N . ARG A 1 89 ? -14.263 -9.395 2.208 1.00 94.06 89 ARG A N 1
ATOM 680 C CA . ARG A 1 89 ? -14.825 -8.213 2.865 1.00 94.06 89 ARG A CA 1
ATOM 681 C C . ARG A 1 89 ? -13.743 -7.159 3.071 1.00 94.06 89 ARG A C 1
ATOM 683 O O . ARG A 1 89 ? -13.976 -6.003 2.723 1.00 94.06 89 ARG A O 1
ATOM 690 N N . LEU A 1 90 ? -12.556 -7.547 3.541 1.00 94.12 90 LEU A N 1
ATOM 691 C CA . LEU A 1 90 ? -11.416 -6.628 3.675 1.00 94.12 90 LEU A CA 1
ATOM 692 C C . LEU A 1 90 ? -11.002 -6.043 2.320 1.00 94.12 90 LEU A C 1
ATOM 694 O O . LEU A 1 90 ? -10.803 -4.833 2.204 1.00 94.12 90 LEU A O 1
ATOM 698 N N . GLN A 1 91 ? -10.947 -6.871 1.273 1.00 91.56 91 GLN A N 1
ATOM 699 C CA . GLN A 1 91 ? -10.659 -6.399 -0.085 1.00 91.56 91 GLN A CA 1
ATOM 700 C C . GLN A 1 91 ? -11.722 -5.416 -0.601 1.00 91.56 91 GLN A C 1
ATOM 702 O O . GLN A 1 91 ? -11.379 -4.412 -1.229 1.00 91.56 91 GLN A O 1
ATOM 707 N N . ALA A 1 92 ? -13.006 -5.661 -0.319 1.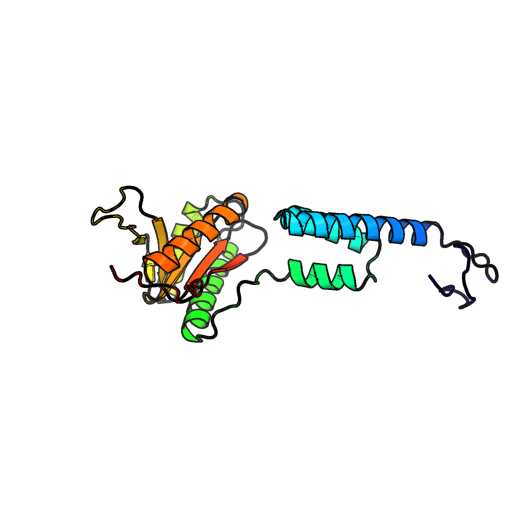00 93.19 92 ALA A N 1
ATOM 708 C CA . ALA A 1 92 ? -14.090 -4.758 -0.700 1.00 93.19 92 ALA A CA 1
ATOM 709 C C . ALA A 1 92 ? -14.007 -3.404 0.029 1.00 93.19 92 ALA A C 1
ATOM 711 O O . ALA A 1 92 ? -14.165 -2.361 -0.610 1.00 93.19 92 ALA A O 1
ATOM 712 N N . LEU A 1 93 ? -13.704 -3.408 1.333 1.00 96.44 93 LEU A N 1
ATOM 713 C CA . LEU A 1 93 ? -13.489 -2.186 2.117 1.00 96.44 93 LEU A CA 1
ATOM 714 C C . LEU A 1 93 ? -12.307 -1.380 1.565 1.00 96.44 93 LEU A C 1
ATOM 716 O O . LEU A 1 93 ? -12.459 -0.194 1.273 1.00 96.44 93 LEU A O 1
ATOM 720 N N . ALA A 1 94 ? -11.161 -2.026 1.333 1.00 94.62 94 ALA A N 1
ATOM 721 C CA . ALA A 1 94 ? -9.985 -1.368 0.768 1.00 94.62 94 ALA A CA 1
ATOM 722 C C . ALA A 1 94 ? -10.236 -0.820 -0.644 1.00 94.62 94 ALA A C 1
ATOM 724 O O . ALA A 1 94 ? -9.793 0.282 -0.961 1.00 94.62 94 ALA A O 1
ATOM 725 N N . LYS A 1 95 ? -11.005 -1.529 -1.481 1.00 94.12 95 LYS A N 1
ATOM 726 C CA . LYS A 1 95 ? -11.448 -1.012 -2.784 1.00 94.12 95 LYS A CA 1
ATOM 727 C C . LYS A 1 95 ? -12.304 0.247 -2.625 1.00 94.12 95 LYS A C 1
ATOM 729 O O . LYS A 1 95 ? -12.112 1.201 -3.374 1.00 94.12 95 LYS A O 1
ATOM 734 N N . GLY A 1 96 ? -13.220 0.270 -1.657 1.00 95.94 96 GLY A N 1
ATOM 735 C CA . GLY A 1 96 ? -14.027 1.449 -1.340 1.00 95.94 96 GLY A CA 1
ATOM 736 C C . GLY A 1 96 ? -13.171 2.650 -0.930 1.00 95.94 96 GLY A C 1
ATOM 737 O O . GLY A 1 96 ? -13.351 3.741 -1.472 1.00 95.94 96 GLY A O 1
ATOM 738 N N . VAL A 1 97 ? -12.193 2.425 -0.048 1.00 96.75 97 VAL A N 1
ATOM 739 C CA . VAL A 1 97 ? -11.211 3.435 0.384 1.00 96.75 97 VAL A CA 1
ATOM 740 C C . VAL A 1 97 ? -10.383 3.942 -0.796 1.00 96.75 97 VAL A C 1
ATOM 742 O O . VAL A 1 97 ? -10.246 5.149 -0.977 1.00 96.75 97 VAL A O 1
ATOM 745 N N . TRP A 1 98 ? -9.875 3.043 -1.641 1.00 95.25 98 TRP A N 1
ATOM 746 C CA . TRP A 1 98 ? -9.096 3.408 -2.825 1.00 95.25 98 TRP A CA 1
ATOM 747 C C . TRP A 1 98 ? -9.889 4.310 -3.772 1.00 95.25 98 TRP A C 1
ATOM 749 O O . TRP A 1 98 ? -9.408 5.351 -4.206 1.00 95.25 98 TRP A O 1
ATOM 759 N N . GLN A 1 99 ? -11.135 3.939 -4.067 1.00 95.31 99 GLN A N 1
ATOM 760 C CA . GLN A 1 99 ? -11.988 4.722 -4.952 1.00 95.31 99 GLN A CA 1
ATOM 761 C C . GLN A 1 99 ? -12.329 6.100 -4.357 1.00 95.31 99 GLN A C 1
ATOM 763 O O . GLN A 1 99 ? -12.403 7.075 -5.107 1.00 95.31 99 GLN A O 1
ATOM 768 N N . ALA A 1 100 ? -12.521 6.190 -3.035 1.00 97.25 100 ALA A N 1
ATOM 769 C CA . ALA A 1 100 ? -12.675 7.463 -2.330 1.00 97.25 100 ALA A CA 1
ATOM 770 C C . ALA A 1 100 ? -11.417 8.328 -2.492 1.00 97.25 100 ALA A C 1
ATOM 772 O O . ALA A 1 100 ? -11.500 9.474 -2.927 1.00 97.25 100 ALA A O 1
ATOM 773 N N . ALA A 1 101 ? -10.238 7.752 -2.256 1.00 95.81 101 ALA A N 1
ATOM 774 C CA . ALA A 1 101 ? -8.957 8.431 -2.419 1.00 95.81 101 ALA A CA 1
ATOM 775 C C . ALA A 1 101 ? -8.719 8.921 -3.849 1.00 95.81 101 ALA A C 1
ATOM 777 O O . ALA A 1 101 ? -8.277 10.051 -4.047 1.00 95.81 101 ALA A O 1
ATOM 778 N N . CYS A 1 102 ? -9.058 8.113 -4.856 1.00 93.62 102 CYS A N 1
ATOM 779 C CA . CYS A 1 102 ? -8.970 8.524 -6.253 1.00 93.62 102 CYS A CA 1
ATOM 780 C C . CYS A 1 102 ? -9.882 9.713 -6.556 1.00 93.62 102 CYS A C 1
ATOM 782 O O . CYS A 1 102 ? -9.454 10.621 -7.266 1.00 93.62 102 CYS A O 1
ATOM 784 N N . ARG A 1 103 ? -11.107 9.737 -6.010 1.00 96.06 103 ARG A N 1
ATOM 785 C CA . ARG A 1 103 ? -12.026 10.870 -6.180 1.00 96.06 103 ARG A CA 1
ATOM 786 C C . ARG A 1 103 ? -11.474 12.135 -5.530 1.00 96.06 103 ARG A C 1
ATOM 788 O O . ARG A 1 103 ? -11.375 13.152 -6.208 1.00 96.06 103 ARG A O 1
ATOM 795 N N . VAL A 1 104 ? -11.049 12.046 -4.268 1.00 96.06 104 VAL A N 1
ATOM 796 C CA . VAL A 1 104 ? -10.434 13.167 -3.539 1.00 96.06 104 VAL A CA 1
ATOM 797 C C . VAL A 1 104 ? -9.228 13.709 -4.298 1.00 96.06 104 VAL A C 1
ATOM 799 O O . VAL A 1 104 ? -9.110 14.913 -4.495 1.00 96.06 104 VAL A O 1
ATOM 802 N N . ARG A 1 105 ? -8.334 12.831 -4.758 1.00 92.88 105 ARG A N 1
ATOM 803 C CA . ARG A 1 105 ? -7.140 13.231 -5.505 1.00 92.88 105 ARG A CA 1
ATOM 804 C C . ARG A 1 105 ? -7.482 13.866 -6.852 1.00 92.88 105 ARG A C 1
ATOM 806 O O . ARG A 1 105 ? -6.834 14.832 -7.235 1.00 92.88 105 ARG A O 1
ATOM 813 N N . TYR A 1 106 ? -8.464 13.324 -7.570 1.00 93.06 106 TYR A N 1
ATOM 814 C CA . TYR A 1 106 ? -8.927 13.895 -8.835 1.00 93.06 106 TYR A CA 1
ATOM 815 C C . TYR A 1 106 ? -9.449 15.324 -8.648 1.00 93.06 106 TYR A C 1
ATOM 817 O O . TYR A 1 106 ? -9.193 16.184 -9.483 1.00 93.06 106 TYR A O 1
ATOM 825 N N . GLU A 1 107 ? -10.150 15.577 -7.544 1.00 96.00 107 GLU A N 1
ATOM 826 C CA . GLU A 1 107 ? -10.775 16.869 -7.265 1.00 96.00 107 GLU A CA 1
ATOM 827 C C . GLU A 1 107 ? -9.803 17.893 -6.662 1.00 96.00 107 GLU A C 1
ATOM 829 O O . GLU A 1 107 ? -9.814 19.058 -7.048 1.00 96.00 107 GLU A O 1
ATOM 834 N N . LEU A 1 108 ? -8.933 17.463 -5.744 1.00 94.56 108 LEU A N 1
ATOM 835 C CA . LEU A 1 108 ? -8.029 18.348 -5.004 1.00 94.56 108 LEU A CA 1
ATOM 836 C C . LEU A 1 108 ? -6.620 18.458 -5.603 1.00 94.56 108 LEU A C 1
ATOM 838 O O . LEU A 1 108 ? -5.868 19.360 -5.235 1.00 94.56 108 LEU A O 1
ATOM 842 N N . GLY A 1 109 ? -6.234 17.544 -6.493 1.00 90.94 109 GLY A N 1
ATOM 843 C CA . GLY A 1 109 ? -4.876 17.465 -7.024 1.00 90.94 109 GLY A CA 1
ATOM 844 C C . GLY A 1 109 ? -3.840 16.987 -5.998 1.00 90.94 109 GLY A C 1
ATOM 845 O O . GLY A 1 109 ? -4.170 16.407 -4.961 1.00 90.94 109 GLY A O 1
ATOM 846 N N . ALA A 1 110 ? -2.562 17.194 -6.323 1.00 88.81 110 ALA A N 1
ATOM 847 C CA . ALA A 1 110 ? -1.400 16.846 -5.499 1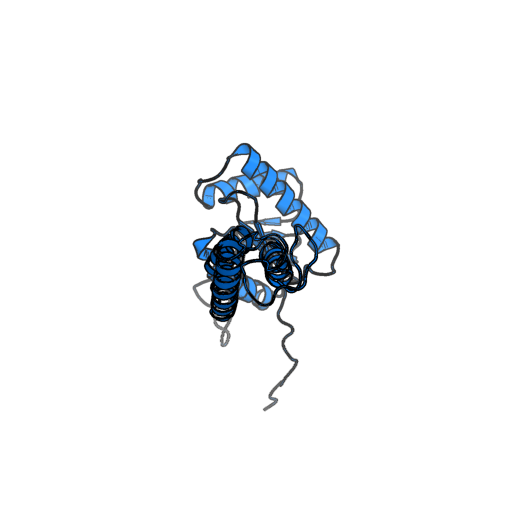.00 88.81 110 ALA A CA 1
ATOM 848 C C . ALA A 1 110 ? -0.870 18.064 -4.709 1.00 88.81 110 ALA A C 1
ATOM 850 O O . ALA A 1 110 ? -1.195 19.204 -5.028 1.00 88.81 110 ALA A O 1
ATOM 851 N N . GLY A 1 111 ? -0.004 17.830 -3.714 1.00 85.12 111 GLY A N 1
ATOM 852 C CA . GLY A 1 111 ? 0.748 18.895 -3.026 1.00 85.12 111 GLY A CA 1
ATOM 853 C C . GLY A 1 111 ? 0.043 19.578 -1.848 1.00 85.12 111 GLY A C 1
ATOM 854 O O . GLY A 1 111 ? 0.585 20.526 -1.281 1.00 85.12 111 GLY A O 1
ATOM 855 N N . LEU A 1 112 ? -1.140 19.107 -1.445 1.00 89.94 112 LEU A N 1
ATOM 856 C CA . LEU A 1 112 ? -1.806 19.582 -0.229 1.00 89.94 112 LEU A CA 1
ATOM 857 C C . LEU A 1 112 ? -1.274 18.860 1.016 1.00 89.94 112 LEU A C 1
ATOM 859 O O . LEU A 1 112 ? -0.723 17.763 0.943 1.00 89.94 112 LEU A O 1
ATOM 863 N N . ARG A 1 113 ? -1.473 19.463 2.191 1.00 89.56 113 ARG A N 1
ATOM 864 C CA . AR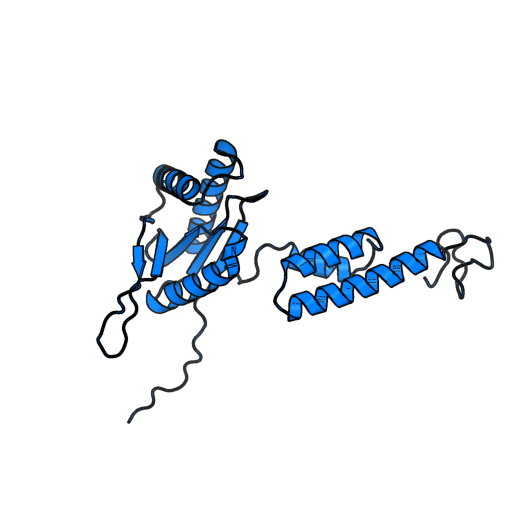G A 1 113 ? -1.087 18.848 3.471 1.00 89.56 113 ARG A CA 1
ATOM 865 C C . ARG A 1 113 ? -1.996 17.663 3.805 1.00 89.56 113 ARG A C 1
ATOM 867 O O . ARG A 1 113 ? -3.205 17.733 3.566 1.00 89.56 113 ARG A O 1
ATOM 874 N N . ALA A 1 114 ? -1.455 16.641 4.472 1.00 88.25 114 ALA A N 1
ATOM 875 C CA . ALA A 1 114 ? -2.210 15.453 4.887 1.00 88.25 114 ALA A CA 1
ATOM 876 C C . ALA A 1 114 ? -3.567 15.724 5.587 1.00 88.25 114 ALA A C 1
ATOM 878 O O . ALA A 1 114 ? -4.530 15.025 5.264 1.00 88.25 114 ALA A O 1
ATOM 879 N N . PRO A 1 115 ? -3.731 16.738 6.468 1.00 92.56 115 PRO A N 1
ATOM 880 C CA . PRO A 1 115 ? -5.029 17.025 7.088 1.00 92.56 115 PRO A CA 1
ATOM 881 C C . PRO A 1 115 ? -6.139 17.385 6.091 1.00 92.56 115 PRO A C 1
ATOM 883 O O . PRO A 1 115 ? -7.302 17.083 6.342 1.00 92.56 115 PRO A O 1
ATOM 886 N N . VAL A 1 116 ? -5.796 17.993 4.949 1.00 94.38 116 VAL A N 1
ATOM 887 C CA . VAL A 1 116 ? -6.778 18.351 3.912 1.00 94.38 116 VAL A CA 1
ATOM 888 C C . VAL A 1 116 ? -7.295 17.093 3.220 1.00 94.38 116 VAL A C 1
ATOM 890 O O . VAL A 1 116 ? -8.504 16.894 3.119 1.00 94.38 116 VAL A O 1
ATOM 893 N N . TYR A 1 117 ? -6.386 16.201 2.817 1.00 95.44 117 TYR A N 1
ATOM 894 C CA . TYR A 1 117 ? -6.760 14.906 2.247 1.00 95.44 117 TYR A CA 1
ATOM 895 C C . TYR A 1 117 ? -7.568 14.063 3.231 1.00 95.44 117 TYR A C 1
ATOM 897 O O . TYR A 1 117 ? -8.541 13.439 2.825 1.00 95.44 117 TYR A O 1
ATOM 905 N N . ARG A 1 118 ? -7.203 14.071 4.518 1.00 96.25 118 ARG A N 1
ATOM 906 C CA . ARG A 1 118 ? -7.935 13.362 5.573 1.00 96.25 118 ARG A CA 1
ATOM 907 C C . ARG A 1 118 ? -9.371 13.864 5.697 1.00 96.25 118 ARG A C 1
ATOM 909 O O . ARG A 1 118 ? -10.292 13.060 5.655 1.00 96.25 118 ARG A O 1
ATOM 916 N N . ALA A 1 119 ? -9.574 15.177 5.789 1.00 96.81 119 ALA A N 1
ATOM 917 C CA . ALA A 1 119 ? -10.916 15.748 5.879 1.00 96.81 119 ALA A CA 1
ATOM 918 C C . ALA A 1 119 ? -11.777 15.382 4.656 1.00 96.81 119 ALA A C 1
ATOM 920 O O . ALA A 1 119 ? -12.908 14.922 4.809 1.00 96.81 119 ALA A O 1
ATOM 921 N N . ALA A 1 120 ? -11.225 15.513 3.447 1.00 97.44 120 ALA A N 1
ATOM 922 C CA . ALA A 1 120 ? -11.932 15.172 2.214 1.00 97.44 120 ALA A CA 1
ATOM 923 C C . ALA A 1 120 ? -12.233 13.668 2.097 1.00 97.44 120 ALA A C 1
ATOM 925 O O . ALA A 1 120 ? -13.329 13.280 1.698 1.00 97.44 120 ALA A O 1
ATOM 926 N N . LEU A 1 121 ? -11.290 12.810 2.494 1.00 97.50 121 LEU A N 1
ATOM 927 C CA . LEU A 1 121 ? -11.489 11.363 2.527 1.00 97.50 121 LEU A CA 1
ATOM 928 C C . LEU A 1 121 ? -12.583 10.962 3.509 1.00 97.50 121 LEU A C 1
ATOM 930 O O . LEU A 1 121 ? -13.429 10.155 3.146 1.00 97.50 121 LEU A O 1
ATOM 934 N N . THR A 1 122 ? -12.623 11.546 4.708 1.00 98.31 122 THR A N 1
ATOM 935 C CA . THR A 1 122 ? -13.703 11.298 5.675 1.00 98.31 122 THR A CA 1
ATOM 936 C C . THR A 1 122 ? -15.080 11.564 5.058 1.00 98.31 122 THR A C 1
ATOM 938 O O . THR A 1 122 ? -15.988 10.748 5.219 1.00 98.31 122 THR A O 1
ATOM 941 N N . LEU A 1 123 ? -15.230 12.657 4.301 1.00 98.00 123 LEU A N 1
ATOM 942 C CA . LEU A 1 123 ? -16.477 12.970 3.594 1.00 98.00 123 LEU A CA 1
ATOM 943 C C . LEU A 1 123 ? -16.789 11.938 2.502 1.00 98.00 123 LEU A C 1
ATOM 945 O O . LEU A 1 123 ? -17.905 11.428 2.438 1.00 98.00 123 LEU A O 1
ATOM 949 N N . GLU A 1 124 ? -15.808 11.572 1.678 1.00 98.12 124 GLU A N 1
ATOM 950 C CA . GLU A 1 124 ? -16.006 10.592 0.605 1.00 98.12 124 GLU A CA 1
ATOM 951 C C . GLU A 1 124 ? -16.327 9.183 1.124 1.00 98.12 124 GLU A C 1
ATOM 953 O O . GLU A 1 124 ? -17.167 8.486 0.548 1.00 98.12 124 GLU A O 1
ATOM 958 N N . LEU A 1 125 ? -15.709 8.755 2.229 1.00 98.00 125 LEU A N 1
ATOM 959 C CA . LEU A 1 125 ? -16.028 7.482 2.881 1.00 98.00 125 LEU A CA 1
ATOM 960 C C . LEU A 1 125 ? -17.480 7.470 3.386 1.00 98.00 125 LEU A C 1
ATOM 962 O O . LEU A 1 125 ? -18.182 6.471 3.200 1.00 98.00 125 LEU A O 1
ATOM 966 N N . ALA A 1 126 ? -17.947 8.585 3.962 1.00 97.62 126 ALA A N 1
ATOM 967 C CA . ALA A 1 126 ? -19.327 8.745 4.419 1.00 97.62 126 ALA A CA 1
ATOM 968 C C . ALA A 1 126 ? -20.325 8.765 3.252 1.00 97.62 126 ALA A C 1
ATOM 970 O O . ALA A 1 126 ? -21.319 8.040 3.287 1.00 97.62 126 ALA A O 1
ATOM 971 N N . ASN A 1 127 ? -20.028 9.500 2.177 1.00 97.44 127 ASN A N 1
ATOM 972 C CA . ASN A 1 127 ? -20.853 9.544 0.962 1.00 97.44 127 ASN A CA 1
ATOM 973 C C . ASN A 1 127 ? -21.024 8.158 0.324 1.00 97.44 127 ASN A C 1
ATOM 975 O O . ASN A 1 127 ? -22.065 7.842 -0.248 1.00 97.44 127 ASN A O 1
ATOM 979 N N . ARG A 1 128 ? -20.009 7.300 0.456 1.00 95.81 128 ARG A N 1
ATOM 980 C CA . ARG A 1 128 ? -20.026 5.907 -0.013 1.00 95.81 128 ARG A CA 1
ATOM 981 C C . ARG A 1 128 ? -20.697 4.940 0.958 1.00 95.81 128 ARG A C 1
ATOM 983 O O . ARG A 1 128 ? -20.747 3.748 0.663 1.00 95.81 128 ARG A O 1
ATOM 990 N N . SER A 1 129 ? -21.192 5.430 2.096 1.00 96.50 129 SER A N 1
ATOM 991 C CA . SER A 1 129 ? -21.801 4.620 3.156 1.00 96.50 129 SER A CA 1
ATOM 992 C C . SER A 1 129 ? -20.898 3.468 3.612 1.00 96.50 129 SER A C 1
ATOM 994 O O . SER A 1 129 ? -21.371 2.373 3.926 1.00 96.50 129 SER A O 1
ATOM 996 N N . LEU A 1 130 ? -19.578 3.691 3.627 1.00 96.38 130 LEU A N 1
ATOM 997 C CA . LEU A 1 130 ? -18.656 2.726 4.215 1.00 96.38 130 LEU A CA 1
ATOM 998 C C . LEU A 1 130 ? -18.852 2.724 5.740 1.00 96.38 130 LEU A C 1
ATOM 1000 O O . LEU A 1 130 ? -19.031 3.787 6.330 1.00 96.38 130 LEU A O 1
ATOM 1004 N N . PRO A 1 131 ? -18.828 1.560 6.406 1.00 96.31 131 PRO A N 1
ATOM 1005 C CA . PRO A 1 131 ? -18.947 1.507 7.857 1.00 96.31 131 PRO A CA 1
ATOM 1006 C C . PRO A 1 131 ? -17.596 1.864 8.478 1.00 96.31 131 PRO A C 1
ATOM 1008 O O . PRO A 1 131 ? -16.692 1.031 8.475 1.00 96.31 131 PRO A O 1
ATOM 1011 N N . PHE A 1 132 ? -17.422 3.083 8.992 1.00 98.19 132 PHE A N 1
ATOM 1012 C CA . PHE A 1 132 ? -16.153 3.498 9.597 1.00 98.19 132 PHE A CA 1
ATOM 1013 C C . PHE A 1 132 ? -16.321 4.355 10.853 1.00 98.19 132 PHE A C 1
ATOM 1015 O O . PHE A 1 132 ? -17.333 5.024 11.046 1.00 98.19 132 PHE A O 1
ATOM 1022 N N . ARG A 1 133 ? -15.284 4.346 11.695 1.00 97.88 133 ARG A N 1
ATOM 1023 C CA . ARG A 1 133 ? -15.055 5.337 12.754 1.00 97.88 133 ARG A CA 1
ATOM 1024 C C . ARG A 1 133 ? -13.811 6.147 12.416 1.00 97.88 133 ARG A C 1
ATOM 1026 O O . ARG A 1 133 ? -12.823 5.555 11.990 1.00 97.88 133 ARG A O 1
ATOM 1033 N N . SER A 1 134 ? -13.856 7.459 12.614 1.00 96.25 134 SER A N 1
ATOM 1034 C CA . SER A 1 134 ? -12.705 8.345 12.380 1.00 96.25 134 SER A CA 1
ATOM 1035 C C . SER A 1 134 ? -11.909 8.568 13.658 1.00 96.25 134 SER A C 1
ATOM 1037 O O . SER A 1 134 ? -12.498 8.563 14.736 1.00 96.25 134 SER A O 1
ATOM 1039 N N . GLU A 1 135 ? -10.607 8.819 13.516 1.00 92.56 135 GLU A N 1
ATOM 1040 C CA . GLU A 1 135 ? -9.720 9.297 14.591 1.00 92.56 135 GLU A CA 1
ATOM 1041 C C . GLU A 1 135 ? -9.760 8.414 15.850 1.00 92.56 135 GLU A C 1
ATOM 1043 O O . GLU A 1 135 ? -9.956 8.872 16.975 1.00 92.56 135 GLU A O 1
ATOM 1048 N N . VAL A 1 136 ? -9.578 7.106 15.658 1.00 95.00 136 VAL A N 1
ATOM 1049 C CA . VAL A 1 136 ? -9.623 6.123 16.746 1.00 95.00 136 VAL A CA 1
ATOM 1050 C C . VAL A 1 136 ? -8.255 6.035 17.423 1.00 95.00 136 VAL A C 1
ATOM 1052 O O . VAL A 1 136 ? -7.250 5.761 16.768 1.00 95.00 136 VAL A O 1
ATOM 1055 N N . ALA A 1 137 ? -8.219 6.235 18.740 1.00 92.81 137 ALA A N 1
ATOM 1056 C CA . ALA A 1 137 ? -7.033 6.002 19.558 1.00 92.81 137 ALA A CA 1
ATOM 1057 C C . ALA A 1 137 ? -6.899 4.512 19.918 1.00 92.81 137 ALA A C 1
ATOM 1059 O O . ALA A 1 137 ? -7.880 3.863 20.285 1.00 92.81 137 ALA A O 1
ATOM 1060 N N . VAL A 1 138 ? -5.680 3.982 19.832 1.00 89.81 138 VAL A N 1
ATOM 1061 C CA . VAL A 1 138 ? -5.310 2.635 20.278 1.00 89.81 138 VAL A CA 1
ATOM 1062 C C . VAL A 1 138 ? -4.280 2.770 21.387 1.00 89.81 138 VAL A C 1
ATOM 1064 O O . VAL A 1 138 ? -3.144 3.193 21.159 1.00 89.81 138 VAL A O 1
ATOM 1067 N N . GLU A 1 139 ? -4.696 2.422 22.599 1.00 85.81 139 GLU A N 1
ATOM 1068 C CA . GLU A 1 139 ? -3.840 2.422 23.780 1.00 85.81 139 GLU A CA 1
ATOM 1069 C C . GLU A 1 139 ? -3.080 1.096 23.869 1.00 85.81 139 GLU A C 1
ATOM 1071 O O . GLU A 1 139 ? -3.614 0.028 23.570 1.00 85.81 139 GLU A O 1
ATOM 1076 N N . ALA A 1 140 ? -1.817 1.167 24.282 1.00 79.50 140 ALA A N 1
ATOM 1077 C CA . ALA A 1 140 ? -1.082 -0.006 24.725 1.00 79.50 140 ALA A CA 1
ATOM 1078 C C . ALA A 1 140 ? -1.221 -0.134 26.250 1.00 79.50 140 ALA A C 1
ATOM 1080 O O . ALA A 1 140 ? -1.300 0.871 26.965 1.00 79.50 140 ALA A O 1
ATOM 1081 N N . GLU A 1 141 ? -1.185 -1.368 26.742 1.00 77.00 141 GLU A N 1
ATOM 1082 C CA . GLU A 1 141 ? -1.145 -1.673 28.171 1.00 77.00 141 GLU A CA 1
ATOM 1083 C C . GLU A 1 141 ? 0.166 -2.385 28.518 1.00 77.00 141 GLU A C 1
ATOM 1085 O O . GLU A 1 141 ? 0.669 -3.211 27.753 1.00 77.00 141 GLU A O 1
ATOM 1090 N N . TYR A 1 142 ? 0.739 -2.055 29.674 1.00 75.56 142 TYR A N 1
ATOM 1091 C CA . TYR A 1 142 ? 1.926 -2.708 30.219 1.00 75.56 142 TYR A CA 1
ATOM 1092 C C . TYR A 1 142 ? 1.839 -2.770 31.740 1.00 75.56 142 TYR A C 1
ATOM 1094 O O . TYR A 1 142 ? 1.657 -1.749 32.402 1.00 75.56 142 TYR A O 1
ATOM 1102 N N . GLY A 1 143 ? 1.956 -3.975 32.305 1.00 76.25 143 GLY A N 1
ATOM 1103 C CA . GLY A 1 143 ? 1.915 -4.178 33.757 1.00 76.25 143 GLY A CA 1
ATOM 1104 C C . GLY A 1 143 ? 0.623 -3.683 34.424 1.00 76.25 143 GLY A C 1
ATOM 1105 O O . GLY A 1 143 ? 0.671 -3.213 35.555 1.00 76.25 143 GLY A O 1
ATOM 1106 N N . GLY A 1 144 ? -0.512 -3.722 33.714 1.00 77.50 144 GLY A N 1
ATOM 1107 C CA . GLY A 1 144 ? -1.802 -3.202 34.192 1.00 77.50 144 GLY A CA 1
ATOM 1108 C C . GLY A 1 144 ? -1.958 -1.676 34.115 1.00 77.50 144 GLY A C 1
ATOM 1109 O O . GLY A 1 144 ? -3.021 -1.160 34.451 1.00 77.50 144 GLY A O 1
ATOM 1110 N N . GLY A 1 145 ? -0.930 -0.948 33.664 1.00 72.25 145 GLY A N 1
ATOM 1111 C CA . GLY A 1 145 ? -0.997 0.481 33.363 1.00 72.25 145 GLY A CA 1
ATOM 1112 C C . GLY A 1 145 ? -1.226 0.748 31.874 1.00 72.25 145 GLY A C 1
ATOM 1113 O O . GLY A 1 145 ? -0.761 -0.006 31.020 1.00 72.25 145 GLY A O 1
ATOM 1114 N N . ARG A 1 146 ? -1.913 1.849 31.556 1.00 69.75 146 ARG A N 1
ATOM 1115 C CA . ARG A 1 146 ? -2.095 2.349 30.182 1.00 69.75 146 ARG A CA 1
ATOM 1116 C C . ARG A 1 146 ? -0.997 3.347 29.827 1.00 69.75 146 ARG A C 1
ATOM 1118 O O . ARG A 1 146 ? -0.633 4.182 30.656 1.00 69.75 146 ARG A O 1
ATOM 1125 N N . PHE A 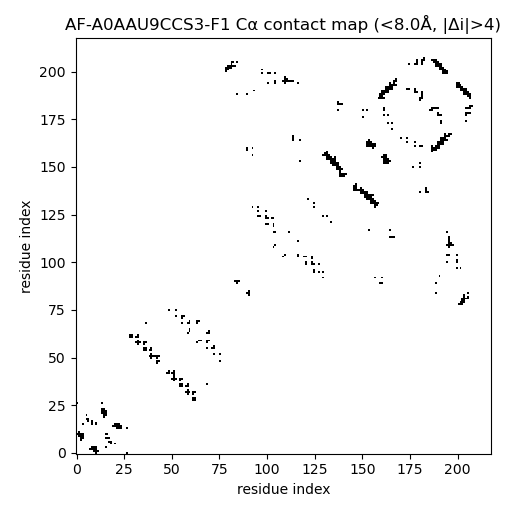1 147 ? -0.473 3.285 28.605 1.00 67.00 147 PHE A N 1
ATOM 1126 C CA . PHE A 1 147 ? 0.499 4.275 28.128 1.00 67.00 147 PHE A CA 1
ATOM 1127 C C . PHE A 1 147 ? -0.177 5.599 27.746 1.00 67.00 147 PHE A C 1
ATOM 1129 O O . PHE A 1 147 ? -1.248 5.613 27.151 1.00 67.00 147 PHE A O 1
ATOM 1136 N N . LEU A 1 148 ? 0.501 6.718 28.028 1.00 60.22 148 LEU A N 1
ATOM 1137 C CA . LEU A 1 148 ? 0.013 8.080 27.753 1.00 60.22 148 LEU A CA 1
ATOM 1138 C C . LEU A 1 148 ? 0.073 8.488 26.269 1.00 60.22 148 LEU A C 1
ATOM 1140 O O . LEU A 1 148 ? -0.511 9.500 25.894 1.00 60.22 148 LEU A O 1
ATOM 1144 N N . THR A 1 149 ? 0.790 7.741 25.426 1.00 73.56 149 THR A N 1
ATOM 1145 C CA . THR A 1 149 ? 0.951 8.042 23.995 1.00 73.56 149 THR A CA 1
ATOM 1146 C C . THR A 1 149 ? 0.229 6.996 23.146 1.00 73.56 149 THR A C 1
ATOM 1148 O O . THR A 1 149 ? 0.845 5.981 22.801 1.00 73.56 149 THR A O 1
ATOM 1151 N N . PRO A 1 150 ? -1.063 7.198 22.829 1.00 82.25 150 PRO A N 1
ATOM 1152 C CA . PRO A 1 150 ? -1.812 6.268 22.001 1.00 82.25 150 PRO A CA 1
ATOM 1153 C C . PRO A 1 150 ? -1.318 6.293 20.553 1.00 82.25 150 PRO A C 1
ATOM 1155 O O . PRO A 1 150 ? -0.844 7.308 20.037 1.00 82.25 150 PRO A O 1
ATOM 1158 N N . TYR A 1 151 ? -1.480 5.163 19.876 1.00 90.19 151 TYR A N 1
ATOM 1159 C CA . TYR A 1 151 ? -1.442 5.130 18.422 1.00 90.19 151 TYR A CA 1
ATOM 1160 C C . TYR A 1 151 ? -2.754 5.687 17.864 1.00 90.19 151 TYR A C 1
ATOM 1162 O O . TYR A 1 151 ? -3.804 5.556 18.491 1.00 90.19 151 TYR A O 1
ATOM 1170 N N . HIS A 1 152 ? -2.716 6.277 16.670 1.00 91.94 152 HIS A N 1
ATOM 1171 C CA . HIS A 1 152 ? -3.902 6.846 16.033 1.00 91.94 152 HIS A CA 1
ATOM 1172 C C . HIS A 1 152 ? -4.211 6.150 14.711 1.00 91.94 152 HIS A C 1
ATOM 1174 O O . HIS A 1 152 ? -3.337 5.986 13.859 1.00 91.94 152 HIS A O 1
ATOM 1180 N N . ILE A 1 153 ? -5.475 5.765 14.552 1.00 95.88 153 ILE A N 1
ATOM 1181 C CA . ILE A 1 153 ? -6.058 5.276 13.308 1.00 95.88 153 ILE A CA 1
ATOM 1182 C C . ILE A 1 153 ? -6.878 6.413 12.707 1.00 95.88 153 ILE A C 1
ATOM 1184 O O . ILE A 1 153 ? -7.747 6.973 13.377 1.00 95.88 153 ILE A O 1
ATOM 1188 N N . ASP A 1 154 ? -6.660 6.714 11.431 1.00 97.25 154 ASP A N 1
ATOM 1189 C CA . ASP A 1 154 ? -7.433 7.754 10.752 1.00 97.25 154 ASP A CA 1
ATOM 1190 C C . ASP A 1 154 ? -8.862 7.280 10.516 1.00 97.25 154 ASP A C 1
ATOM 1192 O O . ASP A 1 154 ? -9.806 7.997 10.847 1.00 97.25 154 ASP A O 1
ATOM 1196 N N . TRP A 1 155 ? -9.011 6.044 10.023 1.00 98.31 155 TRP A N 1
ATOM 1197 C CA . TRP A 1 155 ? -10.304 5.383 9.864 1.00 98.31 155 TRP A CA 1
ATOM 1198 C C . TRP A 1 155 ? -10.241 3.902 10.232 1.00 98.31 155 TRP A C 1
ATOM 1200 O O . TRP A 1 155 ? -9.415 3.157 9.713 1.00 98.31 155 TRP A O 1
ATOM 1210 N N . LEU A 1 156 ? -11.147 3.454 11.096 1.00 98.25 156 LEU A N 1
ATOM 1211 C CA . LEU A 1 156 ? -11.354 2.044 11.415 1.00 98.25 156 LEU A CA 1
ATOM 1212 C C . LEU A 1 156 ? -12.620 1.555 10.714 1.00 98.25 156 LEU A C 1
ATOM 1214 O O . LEU A 1 156 ? -13.723 1.929 11.118 1.00 98.25 156 LEU A O 1
ATOM 1218 N N . LEU A 1 157 ? -12.468 0.732 9.674 1.00 98.12 157 LEU A N 1
ATOM 1219 C CA . LEU A 1 157 ? -13.583 0.225 8.878 1.00 98.12 157 LEU A CA 1
ATOM 1220 C C . LEU A 1 157 ? -14.071 -1.125 9.392 1.00 98.12 157 LEU A C 1
ATOM 1222 O O . LEU A 1 157 ? -13.276 -2.040 9.611 1.00 98.12 157 LEU A O 1
ATOM 1226 N N . ASP A 1 158 ? -15.388 -1.241 9.553 1.00 96.69 158 ASP A N 1
ATOM 1227 C CA . ASP A 1 158 ? -16.104 -2.457 9.970 1.00 96.69 158 ASP A CA 1
ATOM 1228 C C . ASP A 1 158 ? -15.608 -3.048 11.305 1.00 96.69 158 ASP A C 1
ATOM 1230 O O . ASP A 1 158 ? -15.861 -4.204 11.610 1.00 96.69 158 ASP A O 1
ATOM 1234 N N . GLY A 1 159 ? -14.844 -2.276 12.090 1.00 95.88 159 GLY A N 1
ATOM 1235 C CA . GLY A 1 159 ? -14.132 -2.769 13.273 1.00 95.88 159 GLY A CA 1
ATOM 1236 C C . GLY A 1 159 ? -12.967 -3.724 12.974 1.00 95.88 159 GLY A C 1
ATOM 1237 O O . GLY A 1 159 ? -12.430 -4.299 13.911 1.00 95.88 159 GLY A O 1
ATOM 1238 N N . ARG A 1 160 ? -12.576 -3.894 11.703 1.00 96.19 160 ARG A N 1
ATOM 1239 C CA . ARG A 1 160 ? -11.643 -4.943 11.245 1.00 96.19 160 ARG A CA 1
ATOM 1240 C C . ARG A 1 160 ? -10.410 -4.410 10.518 1.00 96.19 160 ARG A C 1
ATOM 1242 O O . ARG A 1 160 ? -9.349 -5.022 10.597 1.00 96.19 160 ARG A O 1
ATOM 1249 N N . LEU A 1 161 ? -10.548 -3.296 9.795 1.00 97.31 161 LEU A N 1
ATOM 1250 C CA . LEU A 1 161 ? -9.492 -2.719 8.961 1.00 97.31 161 LEU A CA 1
ATOM 1251 C C . LEU A 1 161 ? -9.085 -1.342 9.483 1.00 97.31 161 LEU A C 1
ATOM 1253 O O . LEU A 1 161 ? -9.863 -0.392 9.381 1.00 97.31 161 LEU A O 1
ATOM 1257 N N . ALA A 1 162 ? -7.861 -1.214 9.994 1.00 97.50 162 ALA A N 1
ATOM 1258 C CA . ALA A 1 162 ? -7.279 0.095 10.289 1.00 97.50 162 ALA A CA 1
ATOM 1259 C C . ALA A 1 162 ? -6.757 0.744 9.006 1.00 97.50 162 ALA A C 1
ATOM 1261 O O . ALA A 1 162 ? -6.042 0.103 8.243 1.00 97.50 162 ALA A O 1
ATOM 1262 N N . VAL A 1 163 ? -7.058 2.020 8.786 1.00 97.50 163 VAL A N 1
ATOM 1263 C CA . VAL A 1 163 ? -6.529 2.804 7.668 1.00 97.50 163 VAL A CA 1
ATOM 1264 C C . VAL A 1 163 ? -5.804 4.031 8.198 1.00 97.50 163 VAL A C 1
ATOM 1266 O O . VAL A 1 163 ? -6.347 4.763 9.026 1.00 97.50 163 VAL A O 1
ATOM 1269 N N . ILE A 1 164 ? -4.587 4.259 7.704 1.00 96.06 164 ILE A N 1
ATOM 1270 C CA . ILE A 1 164 ? -3.772 5.434 8.029 1.00 96.06 164 ILE A CA 1
ATOM 1271 C C . ILE A 1 164 ? -3.354 6.127 6.737 1.00 96.06 164 ILE A C 1
ATOM 1273 O O . ILE A 1 164 ? -2.743 5.521 5.858 1.00 96.06 164 ILE A O 1
ATOM 1277 N N . LEU A 1 165 ? -3.657 7.414 6.635 1.00 95.38 165 LEU A N 1
ATOM 1278 C CA . LEU A 1 165 ? -3.125 8.310 5.628 1.00 95.38 165 LEU A CA 1
ATOM 1279 C C . LEU A 1 165 ? -1.719 8.758 6.046 1.00 95.38 165 LEU A C 1
ATOM 1281 O O . LEU A 1 165 ? -1.527 9.375 7.093 1.00 95.38 165 LEU A O 1
ATOM 1285 N N . THR A 1 166 ? -0.742 8.498 5.186 1.00 90.56 166 THR A N 1
ATOM 1286 C CA . THR A 1 166 ? 0.656 8.880 5.369 1.00 90.56 166 THR A CA 1
ATOM 1287 C C . THR A 1 166 ? 1.155 9.758 4.228 1.00 90.56 166 THR A C 1
ATOM 1289 O O . THR A 1 166 ? 0.645 9.747 3.104 1.00 90.56 166 THR A O 1
ATOM 1292 N N . GLU A 1 167 ? 2.207 10.512 4.512 1.00 84.25 167 GLU A N 1
ATOM 1293 C CA . GLU A 1 167 ? 3.063 11.140 3.507 1.00 84.25 167 GLU A CA 1
ATOM 1294 C C . GLU A 1 167 ? 4.177 10.159 3.104 1.00 84.25 167 GLU A C 1
ATOM 1296 O O . GLU A 1 167 ? 4.497 9.250 3.880 1.00 84.25 167 GLU A O 1
ATOM 1301 N N . VAL A 1 168 ? 4.741 10.307 1.895 1.00 71.88 168 VAL A N 1
ATOM 1302 C CA . VAL A 1 168 ? 5.745 9.368 1.344 1.00 71.88 168 VAL A CA 1
ATOM 1303 C C . VAL A 1 168 ? 6.942 9.231 2.280 1.00 71.88 168 VAL A C 1
ATOM 1305 O O . VAL A 1 168 ? 7.340 8.117 2.616 1.00 71.88 168 VAL A O 1
ATOM 1308 N N . ASP A 1 169 ? 7.461 10.358 2.764 1.00 72.75 169 ASP A N 1
ATOM 1309 C CA . ASP A 1 169 ? 8.657 10.397 3.611 1.00 72.75 169 ASP A CA 1
ATOM 1310 C C . ASP A 1 169 ? 8.436 9.739 4.985 1.00 72.75 169 ASP A C 1
ATOM 1312 O O . ASP A 1 169 ? 9.386 9.331 5.649 1.00 72.75 169 ASP A O 1
ATOM 1316 N N . ASN A 1 170 ? 7.176 9.580 5.407 1.00 81.31 170 ASN A N 1
ATOM 1317 C CA . ASN A 1 170 ? 6.809 8.988 6.693 1.00 81.31 170 ASN A CA 1
ATOM 1318 C C . ASN A 1 170 ? 6.382 7.512 6.584 1.00 81.31 170 ASN A C 1
ATOM 1320 O O . ASN A 1 170 ? 6.006 6.893 7.583 1.00 81.31 170 ASN A O 1
ATOM 1324 N N . LEU A 1 171 ? 6.443 6.923 5.385 1.00 79.75 171 LEU A N 1
ATOM 1325 C CA . LEU A 1 171 ? 5.944 5.575 5.126 1.00 79.75 171 LEU A CA 1
ATOM 1326 C C . LEU A 1 171 ? 6.569 4.490 6.035 1.00 79.75 171 LEU A C 1
ATOM 1328 O O . LEU A 1 171 ? 5.804 3.692 6.583 1.00 79.75 171 LEU A O 1
ATOM 1332 N N . PRO A 1 172 ? 7.895 4.452 6.299 1.00 76.69 172 PRO A N 1
ATOM 1333 C CA . PRO A 1 172 ? 8.477 3.437 7.185 1.00 76.69 172 PRO A CA 1
ATOM 1334 C C . PRO A 1 172 ? 7.933 3.500 8.618 1.00 76.69 172 PRO A C 1
ATOM 1336 O O . PRO A 1 172 ? 7.653 2.472 9.237 1.00 76.69 172 PRO A O 1
ATOM 1339 N N . ARG A 1 173 ? 7.741 4.715 9.149 1.00 81.69 173 ARG A N 1
ATOM 1340 C CA . ARG A 1 173 ? 7.147 4.923 10.475 1.00 81.69 173 ARG A CA 1
ATOM 1341 C C . ARG A 1 173 ? 5.669 4.548 10.469 1.00 81.69 173 ARG A C 1
ATOM 1343 O O . ARG A 1 173 ? 5.244 3.846 11.378 1.00 81.69 173 ARG A O 1
ATOM 1350 N N . CYS A 1 174 ? 4.922 4.937 9.435 1.00 86.81 174 CYS A N 1
ATOM 1351 C CA . CYS A 1 174 ? 3.521 4.555 9.267 1.00 86.81 174 CYS A CA 1
ATOM 1352 C C . CYS A 1 174 ? 3.337 3.032 9.265 1.00 86.81 174 CYS A C 1
ATOM 1354 O O . CYS A 1 174 ? 2.451 2.532 9.947 1.00 86.81 174 CYS A O 1
ATOM 1356 N N . ILE A 1 175 ? 4.168 2.284 8.531 1.00 84.00 175 ILE A N 1
ATOM 1357 C CA . ILE A 1 175 ? 4.082 0.816 8.476 1.00 84.00 175 ILE A CA 1
ATOM 1358 C C . ILE A 1 175 ? 4.328 0.205 9.862 1.00 84.00 175 ILE A C 1
ATOM 1360 O O . ILE A 1 175 ? 3.591 -0.688 10.280 1.00 84.00 175 ILE A O 1
ATOM 1364 N N . ARG A 1 176 ? 5.328 0.704 10.599 1.00 83.38 176 ARG A N 1
ATOM 1365 C CA . ARG A 1 176 ? 5.625 0.251 11.966 1.00 83.38 176 ARG A CA 1
ATOM 1366 C C . ARG A 1 176 ? 4.476 0.546 12.934 1.00 83.38 176 ARG A C 1
ATOM 1368 O O . ARG A 1 176 ? 4.080 -0.344 13.683 1.00 83.38 176 ARG A O 1
ATOM 1375 N N . ASP A 1 177 ? 3.940 1.763 12.902 1.00 89.31 177 ASP A N 1
ATOM 1376 C CA . ASP A 1 177 ? 2.831 2.175 13.767 1.00 89.31 177 ASP A CA 1
ATOM 1377 C C . ASP A 1 177 ? 1.565 1.367 13.438 1.00 89.31 177 ASP A C 1
ATOM 1379 O O . ASP A 1 177 ? 0.905 0.849 14.336 1.00 89.31 177 ASP A O 1
ATOM 1383 N N . LEU A 1 178 ? 1.273 1.161 12.151 1.00 90.81 178 LEU A N 1
ATOM 1384 C CA . LEU A 1 178 ? 0.151 0.34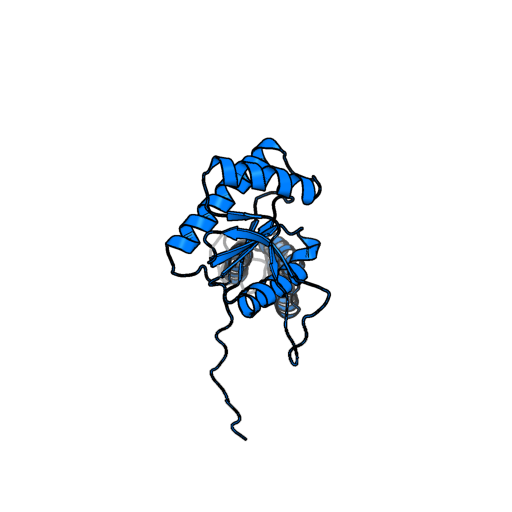7 11.688 1.00 90.81 178 LEU A CA 1
ATOM 1385 C C . LEU A 1 178 ? 0.294 -1.126 12.095 1.00 90.81 178 LEU A C 1
ATOM 1387 O O . LEU A 1 178 ? -0.687 -1.742 12.501 1.00 90.81 178 LEU A O 1
ATOM 1391 N N . SER A 1 179 ? 1.504 -1.691 12.051 1.00 88.31 179 SER A N 1
ATOM 1392 C CA . SER A 1 179 ? 1.763 -3.048 12.552 1.00 88.31 179 SER A CA 1
ATOM 1393 C C . SER A 1 179 ? 1.513 -3.157 14.058 1.00 88.31 179 SER A C 1
ATOM 1395 O O . SER A 1 179 ? 0.886 -4.120 14.508 1.00 88.31 179 SER A O 1
ATOM 1397 N N . ALA A 1 180 ? 1.937 -2.155 14.837 1.00 87.75 180 ALA A N 1
ATOM 1398 C CA . ALA A 1 180 ? 1.654 -2.099 16.266 1.00 87.75 180 ALA A CA 1
ATOM 1399 C C . ALA A 1 180 ? 0.147 -1.997 16.538 1.00 87.75 180 ALA A C 1
ATOM 1401 O O . ALA A 1 180 ? -0.364 -2.759 17.353 1.00 87.75 180 ALA A O 1
ATOM 1402 N N . ILE A 1 181 ? -0.562 -1.127 15.814 1.00 92.38 181 ILE A N 1
ATOM 1403 C CA . ILE A 1 181 ? -2.019 -0.961 15.893 1.00 92.38 181 ILE A CA 1
ATOM 1404 C C . ILE A 1 181 ? -2.744 -2.275 15.621 1.00 92.38 181 ILE A C 1
ATOM 1406 O O . ILE A 1 181 ? -3.556 -2.695 16.438 1.00 92.38 181 ILE A O 1
ATOM 1410 N N . VAL A 1 182 ? -2.448 -2.927 14.491 1.00 91.69 182 VAL A N 1
ATOM 1411 C CA . VAL A 1 182 ? -3.122 -4.166 14.080 1.00 91.69 182 VAL A CA 1
ATOM 1412 C C . VAL A 1 182 ? -2.966 -5.237 15.157 1.00 91.69 182 VAL A C 1
ATOM 1414 O O . VAL A 1 182 ? -3.936 -5.898 15.516 1.00 91.69 182 VAL A O 1
ATOM 1417 N N . ARG A 1 183 ? -1.767 -5.344 15.739 1.00 88.38 183 ARG A N 1
ATOM 1418 C CA . ARG A 1 183 ? -1.477 -6.277 16.828 1.00 88.38 183 ARG A CA 1
ATOM 1419 C C . ARG A 1 183 ? -2.183 -5.910 18.138 1.00 88.38 183 ARG A C 1
ATOM 1421 O O . ARG A 1 183 ? -2.790 -6.778 18.749 1.00 88.38 183 ARG A O 1
ATOM 1428 N N . LEU A 1 184 ? -2.075 -4.660 18.588 1.00 89.50 184 LEU A N 1
ATOM 1429 C CA . LEU A 1 184 ? -2.584 -4.217 19.894 1.00 89.50 184 LEU A CA 1
ATOM 1430 C C . LEU A 1 184 ? -4.114 -4.181 19.944 1.00 89.50 184 LEU A C 1
ATOM 1432 O O . LEU A 1 184 ? -4.700 -4.541 20.957 1.00 89.50 184 LEU A O 1
ATOM 1436 N N . ALA A 1 185 ? -4.754 -3.767 18.851 1.00 90.38 185 ALA A N 1
ATOM 1437 C CA . ALA A 1 185 ? -6.207 -3.683 18.755 1.00 90.38 185 ALA A CA 1
ATOM 1438 C C . ALA A 1 185 ? -6.864 -4.983 18.254 1.00 90.38 185 ALA A C 1
ATOM 1440 O O . ALA A 1 185 ? -8.084 -5.013 18.108 1.00 90.38 185 ALA A O 1
ATOM 1441 N N . GLY A 1 186 ? -6.082 -6.037 17.975 1.00 91.31 186 GLY A N 1
ATOM 1442 C CA . GLY A 1 186 ? -6.597 -7.321 17.489 1.00 91.31 186 GLY A CA 1
ATOM 1443 C C . GLY A 1 186 ? -7.355 -7.205 16.164 1.00 91.31 186 GLY A C 1
ATOM 1444 O O . GLY A 1 186 ? -8.412 -7.807 16.006 1.00 91.31 186 GLY A O 1
ATOM 1445 N N . LEU A 1 187 ? -6.853 -6.380 15.243 1.00 94.50 187 LEU A N 1
ATOM 1446 C CA . LEU A 1 187 ? -7.488 -6.139 13.946 1.00 94.50 187 LEU A CA 1
ATOM 1447 C C . LEU A 1 187 ? -7.032 -7.170 12.915 1.00 94.50 187 LEU A C 1
ATOM 1449 O O . LEU A 1 187 ? -5.924 -7.694 12.994 1.00 94.50 187 LEU A O 1
ATOM 1453 N N . ASP A 1 188 ? -7.847 -7.395 11.889 1.00 94.31 188 ASP A N 1
ATOM 1454 C CA . ASP A 1 188 ? -7.548 -8.398 10.862 1.00 94.31 188 ASP A CA 1
ATOM 1455 C C . ASP A 1 188 ? -6.512 -7.913 9.846 1.00 94.31 188 ASP A C 1
ATOM 1457 O O . ASP A 1 188 ? -5.806 -8.715 9.233 1.00 94.31 188 ASP A O 1
ATOM 1461 N N . ALA A 1 189 ? -6.449 -6.598 9.621 1.00 94.06 189 ALA A N 1
ATOM 1462 C CA . ALA A 1 189 ? -5.483 -5.972 8.733 1.00 94.06 189 ALA A CA 1
ATOM 1463 C C . ALA A 1 189 ? -5.373 -4.462 8.972 1.00 94.06 189 ALA A C 1
ATOM 1465 O O . ALA A 1 189 ? -6.254 -3.801 9.527 1.00 94.06 189 ALA A O 1
ATOM 1466 N N . GLY A 1 190 ? -4.278 -3.911 8.468 1.00 94.50 190 GLY A N 1
ATOM 1467 C CA . GLY A 1 190 ? -4.033 -2.493 8.298 1.00 94.50 190 GLY A CA 1
ATOM 1468 C C . GLY A 1 190 ? -3.847 -2.137 6.823 1.00 94.50 190 GLY A C 1
ATOM 1469 O O . GLY A 1 190 ? -3.336 -2.936 6.035 1.00 94.50 190 GLY A O 1
ATOM 1470 N N . LEU A 1 191 ? -4.226 -0.915 6.464 1.00 94.88 191 LEU A N 1
ATOM 1471 C CA . LEU A 1 191 ? -4.006 -0.295 5.166 1.00 94.88 191 LEU A CA 1
ATOM 1472 C C . LEU A 1 191 ? -3.323 1.061 5.369 1.00 94.88 191 LEU A C 1
ATOM 1474 O O . LEU A 1 191 ? -3.897 1.962 5.977 1.00 94.88 191 LEU A O 1
ATOM 1478 N N . TRP A 1 192 ? -2.116 1.247 4.850 1.00 93.25 192 TRP A N 1
ATOM 1479 C CA . TRP A 1 192 ? -1.578 2.600 4.709 1.00 93.25 192 TRP A CA 1
ATOM 1480 C C . TRP A 1 192 ? -2.019 3.172 3.365 1.00 93.25 192 TRP A C 1
ATOM 1482 O O . TRP A 1 192 ? -2.195 2.427 2.406 1.00 93.25 192 TRP A O 1
ATOM 1492 N N . LEU A 1 193 ? -2.218 4.483 3.297 1.00 93.00 193 LEU A N 1
ATOM 1493 C CA . LEU A 1 193 ? -2.703 5.205 2.124 1.00 93.00 193 LEU A CA 1
ATOM 1494 C C . LEU A 1 193 ? -1.873 6.472 1.929 1.00 93.00 193 LEU A C 1
ATOM 1496 O O . LEU A 1 193 ? -1.590 7.182 2.885 1.00 93.00 193 LEU A O 1
ATOM 1500 N N . HIS A 1 194 ? -1.544 6.806 0.690 1.00 90.31 194 HIS A N 1
ATOM 1501 C CA . HIS A 1 194 ? -0.876 8.040 0.317 1.00 90.31 194 HIS A CA 1
ATOM 1502 C C . HIS A 1 194 ? -1.582 8.689 -0.879 1.00 90.31 194 HIS A C 1
ATOM 1504 O O . HIS A 1 194 ? -1.771 8.064 -1.922 1.00 90.31 194 HIS A O 1
ATOM 1510 N N . CYS A 1 195 ? -1.967 9.960 -0.730 1.00 87.56 195 CYS A N 1
ATOM 1511 C CA . CYS A 1 195 ? -2.723 10.707 -1.745 1.00 87.56 195 CYS A CA 1
ATOM 1512 C C . CYS A 1 195 ? -1.965 11.901 -2.344 1.00 87.56 195 CYS A C 1
ATOM 1514 O O . CYS A 1 195 ? -2.470 12.509 -3.284 1.00 87.56 195 CYS A O 1
ATOM 1516 N N . GLY A 1 196 ? -0.782 12.244 -1.823 1.00 81.06 196 GLY A N 1
ATOM 1517 C CA . GLY A 1 196 ? -0.052 13.470 -2.175 1.00 81.06 196 GLY A CA 1
ATOM 1518 C C . GLY A 1 196 ? 0.885 13.369 -3.387 1.00 81.06 196 GLY A C 1
ATOM 1519 O O . GLY A 1 196 ? 1.333 14.406 -3.862 1.00 81.06 196 GLY A O 1
ATOM 1520 N N . GLY A 1 197 ? 1.160 12.158 -3.887 1.00 79.00 197 GLY A N 1
ATOM 1521 C CA . GLY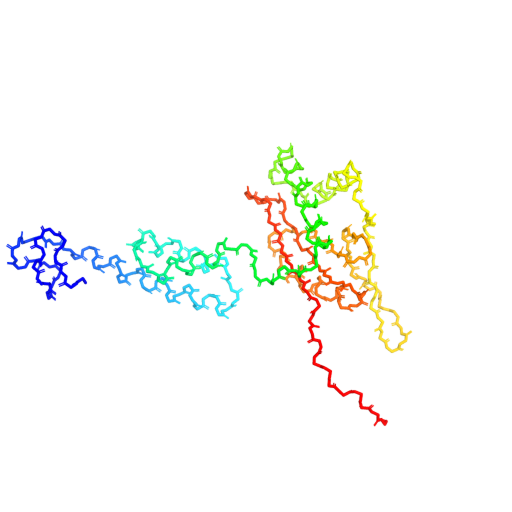 A 1 197 ? 2.172 11.853 -4.911 1.00 79.00 197 GLY A CA 1
ATOM 1522 C C . GLY A 1 197 ? 1.710 12.116 -6.344 1.00 79.00 197 GLY A C 1
ATOM 1523 O O . GLY A 1 197 ? 0.966 13.062 -6.575 1.00 79.00 197 GLY A O 1
ATOM 1524 N N . GLU A 1 198 ? 2.118 11.293 -7.318 1.00 75.50 198 GLU A N 1
ATOM 1525 C CA . GLU A 1 198 ? 1.598 11.314 -8.707 1.00 75.50 198 GLU A CA 1
ATOM 1526 C C . GLU A 1 198 ? 0.333 10.452 -8.880 1.00 75.50 198 GLU A C 1
ATOM 1528 O O . GLU A 1 198 ? -0.532 10.750 -9.710 1.00 75.50 198 GLU A O 1
ATOM 1533 N N . ALA A 1 199 ? 0.159 9.451 -8.020 1.00 80.56 199 ALA A N 1
ATOM 1534 C CA . ALA A 1 199 ? -1.007 8.582 -7.960 1.00 80.56 199 ALA A CA 1
ATOM 1535 C C . ALA A 1 199 ? -1.412 8.324 -6.502 1.00 80.56 199 ALA A C 1
ATOM 1537 O O . ALA A 1 199 ? -0.681 8.659 -5.571 1.00 80.56 199 ALA A O 1
ATOM 1538 N N . VAL A 1 200 ? -2.595 7.732 -6.312 1.00 86.94 200 VAL A N 1
ATOM 1539 C CA . VAL A 1 200 ? -2.953 7.147 -5.016 1.00 86.94 200 VAL A CA 1
ATOM 1540 C C . VAL A 1 200 ? -2.164 5.858 -4.844 1.00 86.94 200 VAL A C 1
ATOM 1542 O O . VAL A 1 200 ? -2.299 4.933 -5.647 1.00 86.94 200 VAL A O 1
ATOM 1545 N N . GLU A 1 201 ? -1.390 5.793 -3.773 1.00 86.50 201 GLU A N 1
ATOM 1546 C CA . GLU A 1 201 ? -0.681 4.595 -3.340 1.00 86.50 201 GLU A CA 1
ATOM 1547 C C . GLU A 1 201 ? -1.317 4.096 -2.044 1.00 86.50 201 GLU A C 1
ATOM 1549 O O . GLU A 1 201 ? -1.796 4.879 -1.232 1.00 86.50 201 GLU A O 1
ATOM 1554 N N . LEU A 1 202 ? -1.356 2.789 -1.841 1.00 88.50 202 LEU A N 1
ATOM 1555 C CA . LEU A 1 202 ? -1.731 2.179 -0.566 1.00 88.50 202 LEU A CA 1
ATOM 1556 C C . LEU A 1 202 ? -0.831 0.954 -0.319 1.00 88.50 202 LEU A C 1
ATOM 1558 O O . LEU A 1 202 ? -0.013 0.601 -1.170 1.00 88.50 202 LEU A O 1
ATOM 1562 N N . GLY A 1 203 ? -0.979 0.285 0.819 1.00 86.12 203 GLY A N 1
ATOM 1563 C CA . GLY A 1 203 ? -0.346 -1.011 1.063 1.00 86.12 203 GLY A CA 1
ATOM 1564 C C . GLY A 1 203 ? -0.901 -1.695 2.298 1.00 86.12 203 GLY A C 1
ATOM 1565 O O . GLY A 1 203 ? -1.457 -1.047 3.182 1.00 86.12 203 GLY A O 1
ATOM 1566 N N . TRP A 1 204 ? -0.778 -3.019 2.338 1.00 88.44 204 TRP A N 1
ATOM 1567 C CA . TRP A 1 204 ? -1.303 -3.836 3.428 1.00 88.44 204 TRP A CA 1
ATOM 1568 C C . TRP A 1 204 ? -0.283 -3.995 4.550 1.00 88.44 204 TRP A C 1
ATOM 1570 O O . TRP A 1 204 ? 0.921 -4.043 4.312 1.00 88.44 204 TRP A O 1
ATOM 1580 N N . VAL A 1 205 ? -0.787 -4.137 5.767 1.00 86.69 205 VAL A N 1
ATOM 1581 C CA . VAL A 1 205 ? -0.063 -4.664 6.919 1.00 86.69 205 VAL A CA 1
ATOM 1582 C C . VAL A 1 205 ? -0.954 -5.734 7.525 1.00 86.69 205 VAL A C 1
ATOM 1584 O O . VAL A 1 205 ? -2.068 -5.446 7.949 1.00 86.69 205 VAL A O 1
ATOM 1587 N N . LEU A 1 206 ? -0.495 -6.977 7.519 1.00 85.88 206 LEU A N 1
ATOM 1588 C CA . LEU A 1 206 ? -1.225 -8.075 8.143 1.00 85.88 206 LEU A CA 1
ATOM 1589 C C . LEU A 1 206 ? -0.728 -8.275 9.578 1.00 85.88 206 LEU A C 1
ATOM 1591 O O . LEU A 1 206 ? 0.416 -7.909 9.877 1.00 85.88 206 LEU A O 1
ATOM 1595 N N . PRO A 1 207 ? -1.548 -8.866 10.461 1.00 80.44 207 PRO A N 1
ATOM 1596 C CA . PRO A 1 207 ? -1.064 -9.371 11.732 1.00 80.44 207 PRO A CA 1
ATOM 1597 C C . PRO A 1 207 ? 0.128 -10.285 11.452 1.00 80.44 207 PRO A C 1
ATOM 1599 O O . PRO A 1 207 ? 0.036 -11.201 10.631 1.00 80.44 207 PRO A O 1
ATOM 1602 N N . ALA A 1 208 ? 1.264 -10.029 12.099 1.00 65.12 208 ALA A N 1
ATOM 1603 C CA . ALA A 1 208 ? 2.315 -11.029 12.116 1.00 65.12 208 ALA A CA 1
ATOM 1604 C C . ALA A 1 208 ? 1.719 -12.279 12.774 1.00 65.12 208 ALA A C 1
ATOM 1606 O O . ALA A 1 208 ? 1.185 -12.181 13.879 1.00 65.12 208 ALA A O 1
ATOM 1607 N N . THR A 1 209 ? 1.791 -13.436 12.109 1.00 44.28 209 THR A N 1
ATOM 1608 C CA . THR A 1 209 ? 1.628 -14.718 12.799 1.00 44.28 209 THR A CA 1
ATOM 1609 C C . THR A 1 209 ? 2.668 -14.733 13.904 1.00 44.28 209 THR A C 1
ATOM 1611 O O . THR A 1 209 ? 3.863 -14.852 13.630 1.00 44.28 209 THR A O 1
ATOM 1614 N N . ILE A 1 210 ? 2.225 -14.525 15.139 1.00 38.59 210 ILE A N 1
ATOM 1615 C CA . ILE A 1 210 ? 3.031 -14.807 16.316 1.00 38.59 210 ILE A CA 1
ATOM 1616 C C . ILE A 1 210 ? 3.342 -16.305 16.192 1.00 38.59 210 ILE A C 1
ATOM 1618 O O . ILE A 1 210 ? 2.390 -17.081 16.073 1.00 38.59 210 ILE A O 1
ATOM 1622 N N . PRO A 1 211 ? 4.613 -16.746 16.135 1.00 30.53 211 PRO A N 1
ATOM 1623 C CA . PRO A 1 211 ? 4.893 -18.142 16.422 1.00 30.53 211 PRO A CA 1
ATOM 1624 C C . PRO A 1 211 ? 4.300 -18.393 17.803 1.00 30.53 211 PRO A C 1
ATOM 1626 O O . PRO A 1 211 ? 4.661 -17.687 18.744 1.00 30.53 211 PRO A O 1
ATOM 1629 N N . GLU A 1 212 ? 3.337 -19.304 17.911 1.00 33.69 212 GLU A N 1
ATOM 1630 C CA . GLU A 1 212 ? 2.835 -19.773 19.199 1.00 33.69 212 GLU A CA 1
ATOM 1631 C C . GLU A 1 212 ? 4.001 -20.409 19.967 1.00 33.69 212 GLU A C 1
ATOM 1633 O O . GLU A 1 212 ? 4.187 -21.618 19.944 1.00 33.69 212 GLU A O 1
ATOM 1638 N N . GLU A 1 213 ? 4.836 -19.605 20.619 1.00 33.91 213 GLU A N 1
ATOM 1639 C CA . GLU A 1 213 ? 5.898 -20.100 21.479 1.00 33.91 213 GLU A CA 1
ATOM 1640 C C . GLU A 1 213 ? 5.842 -19.408 22.838 1.00 33.91 213 GLU A C 1
ATOM 1642 O O . GLU A 1 213 ? 6.192 -18.242 23.021 1.00 33.91 213 GLU A O 1
ATOM 1647 N N . ASN A 1 214 ? 5.433 -20.250 23.787 1.00 32.88 214 ASN A N 1
ATOM 1648 C CA . ASN A 1 214 ? 5.724 -20.233 25.210 1.00 32.88 214 ASN A CA 1
ATOM 1649 C C . ASN A 1 214 ? 4.906 -19.262 26.066 1.00 32.88 214 ASN A C 1
ATOM 1651 O O . ASN A 1 214 ? 5.387 -18.252 26.575 1.00 32.88 214 ASN A O 1
ATOM 1655 N N . HIS A 1 215 ? 3.695 -19.726 26.398 1.00 34.75 215 HIS A N 1
ATOM 1656 C CA . HIS A 1 215 ? 3.293 -19.739 27.806 1.00 34.75 215 HIS A CA 1
ATOM 1657 C C . HIS A 1 215 ? 4.445 -20.334 28.635 1.00 34.75 215 HIS A C 1
ATOM 1659 O O . HIS A 1 215 ? 4.572 -21.552 28.754 1.00 34.75 215 HIS A O 1
ATOM 1665 N N . VAL A 1 216 ? 5.299 -19.485 29.204 1.00 32.69 216 VAL A N 1
ATOM 1666 C CA . VAL A 1 216 ? 6.089 -19.878 30.367 1.00 32.69 216 VAL A CA 1
ATOM 1667 C C . VAL A 1 216 ? 5.111 -19.877 31.533 1.00 32.69 216 VAL A C 1
ATOM 1669 O O . VAL A 1 216 ? 4.816 -18.847 32.132 1.00 32.69 216 VAL A O 1
ATOM 1672 N N . ALA A 1 217 ? 4.530 -21.048 31.777 1.00 34.66 217 ALA A N 1
ATOM 1673 C CA . ALA A 1 217 ? 3.969 -21.382 33.067 1.00 34.66 217 ALA A CA 1
ATOM 1674 C C . ALA A 1 217 ? 5.129 -21.479 34.068 1.00 34.66 217 ALA A C 1
ATOM 1676 O O . ALA A 1 217 ? 5.945 -22.391 33.939 1.00 34.66 217 ALA A O 1
ATOM 1677 N N . ALA A 1 218 ? 5.206 -20.524 34.997 1.00 33.22 218 ALA A N 1
ATOM 1678 C CA . ALA A 1 218 ? 5.672 -20.643 36.388 1.00 33.22 218 ALA A CA 1
ATOM 1679 C C . ALA A 1 218 ? 5.971 -19.250 36.953 1.00 33.22 218 ALA A C 1
ATOM 1681 O O . ALA A 1 218 ? 6.852 -18.562 36.391 1.00 33.22 218 ALA A O 1
#

InterPro domains:
  IPR026350 GxxExxY protein [PF13366] (93-173)
  IPR026350 GxxExxY protein [TIGR04256] (94-191)

Foldseek 3Di:
DQADPPPRDGDPDQQDPPPRDGNPQLVVLQVQLVVLQVVLVVCVVVVNLVSSLVSLVSSCVSPVPDPSSVVVNVVSVPLEPPDDDPDPVSVVLVVQLQVQLQVLCVVVPADDDQVSSLVSSVVSCVVVVFAKDAFDWQWDDDPNDTDPDTQTFGIQTPVAEGEAEDEPVCVVVVLVSQQVRCARSVHQWYKYWYRRDPGIGIYIDGHPPDPPDDPPDD

pLDDT: mean 85.98, std 14.89, range [30.53, 98.31]

Mean predicted aligned error: 12.48 Å

Solvent-accessible surface area (backbone atoms only — not comparable to full-atom values): 12429 Å² total; per-residue (Å²): 117,68,49,38,90,90,78,64,46,74,38,94,52,51,52,31,91,85,79,65,53,73,36,53,69,60,52,50,31,42,55,53,17,53,53,30,43,50,53,17,52,52,27,48,75,72,71,36,58,71,60,15,50,54,33,40,52,54,15,38,75,50,34,72,82,42,64,64,59,51,51,52,48,54,59,70,67,43,76,62,84,46,76,75,69,87,50,64,66,61,49,50,52,51,49,52,51,49,54,29,45,48,51,45,32,71,76,68,48,55,76,66,59,69,71,58,56,49,56,49,37,55,52,40,39,52,76,67,66,54,61,66,46,70,68,41,74,46,65,53,75,58,97,92,40,74,54,93,77,54,48,76,29,49,32,35,33,78,82,35,37,39,30,37,81,44,55,81,94,46,40,73,60,49,53,52,53,41,45,50,47,19,57,70,70,70,27,71,26,22,35,43,34,29,56,50,61,98,55,75,47,54,38,49,39,64,54,74,82,70,76,94,73,72,88,76,85,128